Protein AF-0000000080277593 (afdb_homodimer)

pLDDT: mean 97.16, std 5.78, range [49.94, 98.94]

Sequence (326 aa):
MRTTRITDGVERVVIENTLDRNREALIETARGLSEADARRRLVPSLTTPISLLKHAAAAERIWFQRFWAGLDEADCDGYSKRDEGTFTVTDDETLADVIAEFERASKRSREIAGRFDLDDTKTFPGEGTVSLRWTLLAMIEEFARHAGHGDILREQIDQNRTRMRTTRITDGVERVVIENTLDRNREALIETARGLSEADARRRLVPSLTTPISLLKHAAAAERIWFQRFWAGLDEADCDGYSKRDEGTFTVTDDETLADVIAEFERASKRSREIAGRFDLDDTKTFPGEGTVSLRWTLLAMIEEFARHAGHGDILREQIDQNRTR

Organism: Amycolatopsis orientalis (NCBI:txid31958)

Solvent-accessible surface area (backbone atoms only — not comparable to full-atom values): 17454 Å² total; per-residue (Å²): 135,84,74,76,85,59,38,59,69,59,70,68,60,37,53,53,44,53,32,53,46,26,54,50,49,35,49,59,39,40,63,87,53,52,71,68,60,26,61,43,73,81,46,92,60,81,58,23,46,45,21,49,41,36,27,48,23,17,50,35,32,32,56,29,42,34,58,71,67,59,40,52,68,88,71,43,99,54,73,44,65,95,53,76,68,29,37,63,74,59,91,87,60,47,63,70,53,38,53,50,48,25,52,5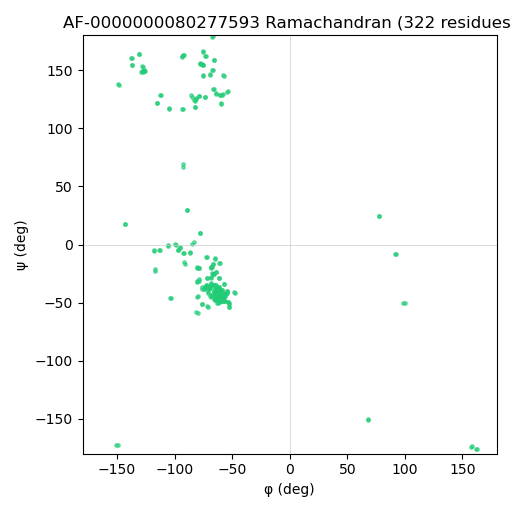1,31,49,53,51,31,52,59,51,54,68,76,52,56,54,76,43,69,52,74,43,91,93,73,40,55,31,15,45,46,42,51,52,52,49,49,30,36,50,33,18,18,50,24,15,37,23,46,51,54,38,48,45,54,57,56,59,67,79,99,134,83,75,78,85,57,37,60,70,58,68,69,60,34,54,52,45,53,32,52,46,26,55,51,49,34,50,57,40,41,62,89,54,52,71,70,62,26,62,42,71,81,46,91,62,81,58,23,47,46,22,49,40,36,26,49,24,17,50,34,33,31,54,30,39,36,57,70,66,59,39,52,69,87,72,43,101,53,74,42,66,95,54,78,69,28,36,64,72,59,92,86,58,46,63,70,55,39,52,50,48,26,52,50,30,49,53,52,30,51,58,51,55,68,76,53,56,53,77,43,69,51,74,44,92,93,74,41,57,31,16,46,47,41,51,53,52,50,49,29,36,50,34,19,18,53,23,15,36,22,45,52,56,38,48,44,54,56,55,59,67,80,98

Nearest PDB structures (foldseek):
  6iz2-assembly1_A  TM=8.082E-01  e=6.145E-04  Deinococcus radiodurans R1 = ATCC 13939 = DSM 20539
  2rd9-assembly3_B  TM=6.722E-01  e=1.467E-03  Halalkalibacterium halodurans C-125
  5wk0-assembly1_A-2  TM=6.975E-01  e=7.945E-03  Staphylococcus sp. HMSC055H04
  5cog-assembly1_A  TM=6.471E-01  e=9.750E-03  Saccharomyces cerevisiae
  5com-assembly2_B  TM=6.114E-01  e=2.212E-02  Clostridioides difficile 630

Foldseek 3Di:
DAQDQDPDDDDVVNLLSLLVNLLVLLLVLQPPDDQCLQCDDDDPDLDGSLLLLLLLLLLLCQCQVCFQVVDDCVPTPDGHDDDPCSSDDDPPAGSVNSSVSSVVSSVVSVVRLVVDDQQDWDQDPPPGIDGSVRVSVVSSVSSNVSSVVSNVSSVVSVVVVVD/DAQDQDPDDDDVVNLLSLLVNLLVLLLVLQPPDDQCLQCDDDDPDLDGSLLLLLLLLLLLCQCQVCFQVVDDCVPTPDGHDDDPCSSDDDPPAGSVNSSVSSVVSSVVSVVRLVVDDQQDWDQDPPVGIDGSVRVSVVSSVSSNVSSVVSNVSSVVSVVVVVD

Structure (mmCIF, N/CA/C/O backbone):
data_AF-0000000080277593-model_v1
#
loop_
_entity.id
_entity.type
_entity.pdbx_description
1 polymer 'Mini-circle protein'
#
loop_
_atom_site.group_PDB
_atom_site.id
_atom_site.type_symbol
_atom_site.label_atom_id
_atom_site.label_alt_id
_atom_site.label_comp_id
_atom_site.label_asym_id
_atom_site.label_entity_id
_atom_site.label_seq_id
_atom_site.pdbx_PDB_ins_code
_atom_site.Cartn_x
_atom_site.Cartn_y
_atom_site.Cartn_z
_atom_site.occupancy
_atom_site.B_iso_or_equiv
_atom_site.auth_seq_id
_atom_site.auth_comp_id
_atom_site.auth_asym_id
_atom_site.auth_atom_id
_atom_site.pdbx_PDB_model_num
ATOM 1 N N . MET A 1 1 ? -2.996 -0.542 -21.328 1 67.5 1 MET A N 1
ATOM 2 C CA . MET A 1 1 ? -3.861 0.613 -21.109 1 67.5 1 MET A CA 1
ATOM 3 C C . MET A 1 1 ? -4.062 0.86 -19.609 1 67.5 1 MET A C 1
ATOM 5 O O . MET A 1 1 ? -4.094 -0.084 -18.828 1 67.5 1 MET A O 1
ATOM 9 N N . ARG A 1 2 ? -4.09 2.189 -19.203 1 84.38 2 ARG A N 1
ATOM 10 C CA . ARG A 1 2 ? -4.207 2.562 -17.797 1 84.38 2 ARG A CA 1
ATOM 11 C C . ARG A 1 2 ? -5.648 2.439 -17.312 1 84.38 2 ARG A C 1
ATOM 13 O O . ARG A 1 2 ? -6.582 2.801 -18.031 1 84.38 2 ARG A O 1
ATOM 20 N N . THR A 1 3 ? -5.82 1.75 -16.266 1 89.62 3 THR A N 1
ATOM 21 C CA . THR A 1 3 ? -7.133 1.603 -15.641 1 89.62 3 THR A CA 1
ATOM 22 C C . THR A 1 3 ? -7.691 2.961 -15.227 1 89.62 3 THR A C 1
ATOM 24 O O . THR A 1 3 ? -7.051 3.699 -14.477 1 89.62 3 THR A O 1
ATOM 27 N N . THR A 1 4 ? -8.875 3.299 -15.781 1 94.5 4 THR A N 1
ATOM 28 C CA . THR A 1 4 ? -9.539 4.539 -15.391 1 94.5 4 THR A CA 1
ATOM 29 C C . THR A 1 4 ? -9.969 4.484 -13.93 1 94.5 4 THR A C 1
ATOM 31 O O . THR A 1 4 ? -10.539 3.49 -13.477 1 94.5 4 THR A O 1
ATOM 34 N N . ARG A 1 5 ? -9.688 5.527 -13.273 1 96.75 5 ARG A N 1
ATOM 35 C CA . ARG A 1 5 ? -10 5.586 -11.852 1 96.75 5 ARG A CA 1
ATOM 36 C C . ARG A 1 5 ? -11.5 5.758 -11.625 1 96.75 5 ARG A C 1
ATOM 38 O O . ARG A 1 5 ? -12.125 6.625 -12.242 1 96.75 5 ARG A O 1
ATOM 45 N N . ILE A 1 6 ? -12.07 4.895 -10.836 1 97.75 6 ILE A N 1
ATOM 46 C CA . ILE A 1 6 ? -13.461 4.992 -10.391 1 97.75 6 ILE A CA 1
ATOM 47 C C . ILE A 1 6 ? -13.5 5.457 -8.938 1 97.75 6 ILE A C 1
ATOM 49 O O . ILE A 1 6 ? -12.992 4.77 -8.047 1 97.75 6 ILE A O 1
ATOM 53 N N . THR A 1 7 ? -14.102 6.645 -8.68 1 98 7 THR A N 1
ATOM 54 C CA . THR A 1 7 ? -13.945 7.277 -7.375 1 98 7 THR A CA 1
ATOM 55 C C . THR A 1 7 ? -15.273 7.309 -6.629 1 98 7 THR A C 1
ATOM 57 O O . THR A 1 7 ? -15.352 7.812 -5.504 1 98 7 THR A O 1
ATOM 60 N N . ASP A 1 8 ? -16.188 6.852 -7.391 1 96.12 8 ASP A N 1
ATOM 61 C CA . ASP A 1 8 ? -17.516 6.746 -6.812 1 96.12 8 ASP A CA 1
ATOM 62 C C . ASP A 1 8 ? -18.297 5.586 -7.43 1 96.12 8 ASP A C 1
ATOM 64 O O . ASP A 1 8 ? -17.953 5.098 -8.508 1 96.12 8 ASP A O 1
ATOM 68 N N . GLY A 1 9 ? -19.062 4.785 -6.57 1 96.19 9 GLY A N 1
ATOM 69 C CA . GLY A 1 9 ? -19.797 3.605 -6.984 1 96.19 9 GLY A CA 1
ATOM 70 C C . GLY A 1 9 ? -20.078 2.645 -5.848 1 96.19 9 GLY A C 1
ATOM 71 O O . GLY A 1 9 ? -19.766 2.938 -4.688 1 96.19 9 GLY A O 1
ATOM 72 N N . VAL A 1 10 ? -20.656 1.523 -6.332 1 97.75 10 VAL A N 1
ATOM 73 C CA . VAL A 1 10 ? -20.953 0.529 -5.309 1 97.75 10 VAL A CA 1
ATOM 74 C C . VAL A 1 10 ? -19.656 -0.125 -4.824 1 97.75 10 VAL A C 1
ATOM 76 O O . VAL A 1 10 ? -18.641 -0.062 -5.504 1 97.75 10 VAL A O 1
ATOM 79 N N . GLU A 1 11 ? -19.703 -0.749 -3.719 1 98.69 11 GLU A N 1
ATOM 80 C CA . GLU A 1 11 ? -18.531 -1.223 -2.975 1 98.69 11 GLU A CA 1
ATOM 81 C C . GLU A 1 11 ? -17.625 -2.068 -3.857 1 98.69 11 GLU A C 1
ATOM 83 O O . GLU A 1 11 ? -16.438 -1.781 -3.984 1 98.69 11 GLU A O 1
ATOM 88 N N . ARG A 1 12 ? -18.156 -3.102 -4.5 1 98.56 12 ARG A N 1
ATOM 89 C CA . ARG A 1 12 ? -17.328 -4.047 -5.254 1 98.56 12 ARG A CA 1
ATOM 90 C C . ARG A 1 12 ? -16.594 -3.346 -6.395 1 98.56 12 ARG A C 1
ATOM 92 O O . ARG A 1 12 ? -15.422 -3.605 -6.629 1 98.56 12 ARG A O 1
ATOM 99 N N . VAL A 1 13 ? -17.25 -2.445 -7.027 1 98.44 13 VAL A N 1
ATOM 100 C CA . VAL A 1 13 ? -16.688 -1.742 -8.172 1 98.44 13 VAL A CA 1
ATOM 101 C C . VAL A 1 13 ? -15.484 -0.911 -7.727 1 98.44 13 VAL A C 1
ATOM 103 O O . VAL A 1 13 ? -14.422 -0.958 -8.352 1 98.44 13 VAL A O 1
ATOM 106 N N . VAL A 1 14 ? -15.594 -0.199 -6.645 1 98.75 14 VAL A N 1
ATOM 107 C CA . VAL A 1 14 ? -14.539 0.694 -6.18 1 98.75 14 VAL A CA 1
ATOM 108 C C . VAL A 1 14 ? -13.359 -0.125 -5.656 1 98.75 14 VAL A C 1
ATOM 110 O O . VAL A 1 14 ? -12.203 0.189 -5.938 1 98.75 14 VAL A O 1
ATOM 113 N N . ILE A 1 15 ? -13.648 -1.194 -4.93 1 98.88 15 ILE A N 1
ATOM 114 C CA . ILE A 1 15 ? -12.602 -2.031 -4.363 1 98.88 15 ILE A CA 1
ATOM 115 C C . ILE A 1 15 ? -11.805 -2.695 -5.488 1 98.88 15 ILE A C 1
ATOM 117 O O . ILE A 1 15 ? -10.578 -2.658 -5.496 1 98.88 15 ILE A O 1
ATOM 121 N N . GLU A 1 16 ? -12.508 -3.252 -6.438 1 98.75 16 GLU A N 1
ATOM 122 C CA . GLU A 1 16 ? -11.836 -3.969 -7.52 1 98.75 16 GLU A CA 1
ATOM 123 C C . GLU A 1 16 ? -11.07 -3.01 -8.43 1 98.75 16 GLU A C 1
ATOM 125 O O . GLU A 1 16 ? -10 -3.35 -8.938 1 98.75 16 GLU A O 1
ATOM 130 N N . ASN A 1 17 ? -11.641 -1.855 -8.641 1 98.75 17 ASN A N 1
ATOM 131 C CA . ASN A 1 17 ? -10.922 -0.833 -9.398 1 98.75 17 ASN A CA 1
ATOM 132 C C . ASN A 1 17 ? -9.633 -0.421 -8.688 1 98.75 17 ASN A C 1
ATOM 134 O O . ASN A 1 17 ? -8.594 -0.279 -9.328 1 98.75 17 ASN A O 1
ATOM 138 N N . THR A 1 18 ? -9.695 -0.168 -7.379 1 98.81 18 THR A N 1
ATOM 139 C CA . THR A 1 18 ? -8.523 0.175 -6.59 1 98.81 18 THR A CA 1
ATOM 140 C C . THR A 1 18 ? -7.477 -0.932 -6.668 1 98.81 18 THR A C 1
ATOM 142 O O . THR A 1 18 ? -6.281 -0.656 -6.816 1 98.81 18 THR A O 1
ATOM 145 N N . LEU A 1 19 ? -7.91 -2.172 -6.605 1 98.88 19 LEU A N 1
ATOM 146 C CA . LEU A 1 19 ? -7.004 -3.314 -6.691 1 98.88 19 LEU A CA 1
ATOM 147 C C . LEU A 1 19 ? -6.32 -3.365 -8.055 1 98.88 19 LEU A C 1
ATOM 149 O O . LEU A 1 19 ? -5.098 -3.525 -8.133 1 98.88 19 LEU A O 1
ATOM 153 N N . ASP A 1 20 ? -7.082 -3.193 -9.125 1 98.69 20 ASP A N 1
ATOM 154 C CA . ASP A 1 20 ? -6.527 -3.213 -10.477 1 98.69 20 ASP A CA 1
ATOM 155 C C . ASP A 1 20 ? -5.488 -2.107 -10.656 1 98.69 20 ASP A C 1
ATOM 157 O O . ASP A 1 20 ? -4.449 -2.322 -11.289 1 98.69 20 ASP A O 1
ATOM 161 N N . ARG A 1 21 ? -5.746 -0.971 -10.102 1 98.75 21 ARG A N 1
ATOM 162 C CA . ARG A 1 21 ? -4.82 0.149 -10.234 1 98.75 21 ARG A CA 1
ATOM 163 C C . ARG A 1 21 ? -3.523 -0.123 -9.477 1 98.75 21 ARG A C 1
ATOM 165 O O . ARG A 1 21 ? -2.447 0.291 -9.906 1 98.75 21 ARG A O 1
ATOM 172 N N . ASN A 1 22 ? -3.604 -0.812 -8.352 1 98.81 22 ASN A N 1
ATOM 173 C CA . ASN A 1 22 ? -2.391 -1.154 -7.617 1 98.81 22 ASN A CA 1
ATOM 174 C C . ASN A 1 22 ? -1.592 -2.24 -8.328 1 98.81 22 ASN A C 1
ATOM 176 O O . ASN A 1 22 ? -0.361 -2.248 -8.273 1 98.81 22 ASN A O 1
ATOM 180 N N . ARG A 1 23 ? -2.279 -3.203 -9 1 98.88 23 ARG A N 1
ATOM 181 C CA . ARG A 1 23 ? -1.594 -4.168 -9.852 1 98.88 23 ARG A CA 1
ATOM 182 C C . ARG A 1 23 ? -0.768 -3.465 -10.922 1 98.88 23 ARG A C 1
ATOM 184 O O . ARG A 1 23 ? 0.407 -3.785 -11.117 1 98.88 23 ARG A O 1
ATOM 191 N N . GLU A 1 24 ? -1.372 -2.482 -11.516 1 98.81 24 GLU A N 1
ATOM 192 C CA . GLU A 1 24 ? -0.706 -1.722 -12.57 1 98.81 24 GLU A CA 1
ATOM 193 C C . GLU A 1 24 ? 0.466 -0.918 -12.008 1 98.81 24 GLU A C 1
ATOM 195 O O . GLU A 1 24 ? 1.538 -0.871 -12.617 1 98.81 24 GLU A O 1
ATOM 200 N N . ALA A 1 25 ? 0.246 -0.303 -10.875 1 98.75 25 ALA A N 1
ATOM 201 C CA . ALA A 1 25 ? 1.293 0.507 -10.266 1 98.75 25 ALA A CA 1
ATOM 202 C C . ALA A 1 25 ? 2.523 -0.337 -9.945 1 98.75 25 ALA A C 1
ATOM 204 O O . ALA A 1 25 ? 3.656 0.11 -10.141 1 98.75 25 ALA A O 1
ATOM 205 N N . LEU A 1 26 ? 2.283 -1.53 -9.438 1 98.88 26 LEU A N 1
ATOM 206 C CA . LEU A 1 26 ? 3.396 -2.418 -9.117 1 98.88 26 LEU A CA 1
ATOM 207 C C . LEU A 1 26 ? 4.207 -2.744 -10.367 1 98.88 26 LEU A C 1
ATOM 209 O O . LEU A 1 26 ? 5.438 -2.68 -10.352 1 98.88 26 LEU A O 1
ATOM 213 N N . ILE A 1 27 ? 3.549 -3.039 -11.445 1 98.94 27 ILE A N 1
ATOM 214 C CA . ILE A 1 27 ? 4.207 -3.344 -12.711 1 98.94 27 ILE A CA 1
ATOM 215 C C . ILE A 1 27 ? 5.043 -2.145 -13.164 1 98.94 27 ILE A C 1
ATOM 217 O O . ILE A 1 27 ? 6.176 -2.305 -13.617 1 98.94 27 ILE A O 1
ATOM 221 N N . GLU A 1 28 ? 4.543 -0.933 -12.984 1 98.75 28 GLU A N 1
ATOM 222 C CA . GLU A 1 28 ? 5.18 0.286 -13.477 1 98.75 28 GLU A CA 1
ATOM 223 C C . GLU A 1 28 ? 6.496 0.55 -12.75 1 98.75 28 GLU A C 1
ATOM 225 O O . GLU A 1 28 ? 7.398 1.18 -13.305 1 98.75 28 GLU A O 1
ATOM 230 N N . THR A 1 29 ? 6.648 0.044 -11.562 1 98.75 29 THR A N 1
ATOM 231 C CA . THR A 1 29 ? 7.887 0.266 -10.828 1 98.75 29 THR A CA 1
ATOM 232 C C . THR A 1 29 ? 9.047 -0.475 -11.484 1 98.75 29 THR A C 1
ATOM 234 O O . THR A 1 29 ? 10.211 -0.144 -11.258 1 98.75 29 THR A O 1
ATOM 237 N N . ALA A 1 30 ? 8.75 -1.474 -12.305 1 98.69 30 ALA A N 1
ATOM 238 C CA . ALA A 1 30 ? 9.805 -2.314 -12.859 1 98.69 30 ALA A CA 1
ATOM 239 C C . ALA A 1 30 ? 9.867 -2.193 -14.375 1 98.69 30 ALA A C 1
ATOM 241 O O . ALA A 1 30 ? 10.859 -2.578 -15 1 98.69 30 ALA A O 1
ATOM 242 N N . ARG A 1 31 ? 8.719 -1.765 -14.953 1 97.5 31 ARG A N 1
ATOM 243 C CA . ARG A 1 31 ? 8.617 -1.725 -16.406 1 97.5 31 ARG A CA 1
ATOM 244 C C . ARG A 1 31 ? 9.766 -0.918 -17.016 1 97.5 31 ARG A C 1
ATOM 246 O O . ARG A 1 31 ? 10.078 0.174 -16.547 1 97.5 31 ARG A O 1
ATOM 253 N N . GLY A 1 32 ? 10.438 -1.451 -18.047 1 97.31 32 GLY A N 1
ATOM 254 C CA . GLY A 1 32 ? 11.469 -0.741 -18.781 1 97.31 32 GLY A CA 1
ATOM 255 C C . GLY A 1 32 ? 12.867 -0.97 -18.219 1 97.31 32 GLY A C 1
ATOM 256 O O . GLY A 1 32 ? 13.859 -0.568 -18.828 1 97.31 32 GLY A O 1
ATOM 257 N N . LEU A 1 33 ? 13.023 -1.604 -17.109 1 98.44 33 LEU A N 1
ATOM 258 C CA . LEU A 1 33 ? 14.336 -1.936 -16.578 1 98.44 33 LEU A CA 1
ATOM 259 C C . LEU A 1 33 ? 15.023 -2.996 -17.422 1 98.44 33 LEU A C 1
ATOM 261 O O . LEU A 1 33 ? 14.359 -3.865 -18 1 98.44 33 LEU A O 1
ATOM 265 N N . SER A 1 34 ? 16.406 -2.895 -17.531 1 98.44 34 SER A N 1
ATOM 266 C CA . SER A 1 34 ? 17.156 -4.008 -18.109 1 98.44 34 SER A CA 1
ATOM 267 C C . SER A 1 34 ? 17.062 -5.25 -17.219 1 98.44 34 SER A C 1
ATOM 269 O O . SER A 1 34 ? 16.703 -5.156 -16.047 1 98.44 34 SER A O 1
ATOM 271 N N . GLU A 1 35 ? 17.312 -6.395 -17.812 1 98.56 35 GLU A N 1
ATOM 272 C CA . GLU A 1 35 ? 17.312 -7.633 -17.031 1 98.56 35 GLU A CA 1
ATOM 273 C C . GLU A 1 35 ? 18.266 -7.535 -15.844 1 98.56 35 GLU A C 1
ATOM 275 O O . GLU A 1 35 ? 17.938 -7.996 -14.742 1 98.56 35 GLU A O 1
ATOM 280 N N . ALA A 1 36 ? 19.438 -6.926 -16.016 1 98.12 36 ALA A N 1
ATOM 281 C CA . ALA A 1 36 ? 20.406 -6.758 -14.945 1 98.12 36 ALA A CA 1
ATOM 282 C C . ALA A 1 36 ? 19.875 -5.855 -13.844 1 98.12 36 ALA A C 1
ATOM 284 O O . ALA A 1 36 ? 19.984 -6.176 -12.664 1 98.12 36 ALA A O 1
ATOM 285 N N . ASP A 1 37 ? 19.203 -4.781 -14.188 1 98.5 37 ASP A N 1
ATOM 286 C CA . ASP A 1 37 ? 18.672 -3.832 -13.219 1 98.5 37 ASP A CA 1
ATOM 287 C C . ASP A 1 37 ? 17.484 -4.43 -12.469 1 98.5 37 ASP A C 1
ATOM 289 O O . ASP A 1 37 ? 17.328 -4.215 -11.258 1 98.5 37 ASP A O 1
ATOM 293 N N . ALA A 1 38 ? 16.672 -5.211 -13.164 1 98.81 38 ALA A N 1
ATOM 294 C CA . ALA A 1 38 ? 15.5 -5.836 -12.555 1 98.81 38 ALA A CA 1
ATOM 295 C C . ALA A 1 38 ? 15.906 -6.828 -11.469 1 98.81 38 ALA A C 1
ATOM 297 O O . ALA A 1 38 ? 15.156 -7.062 -10.523 1 98.81 38 ALA A O 1
ATOM 298 N N . ARG A 1 39 ? 17.094 -7.312 -11.555 1 98.62 39 ARG A N 1
ATOM 299 C CA . ARG A 1 39 ? 17.547 -8.367 -10.648 1 98.62 39 ARG A CA 1
ATOM 300 C C . ARG A 1 39 ? 18.516 -7.812 -9.609 1 98.62 39 ARG A C 1
ATOM 302 O O . ARG A 1 39 ? 18.984 -8.547 -8.734 1 98.62 39 ARG A O 1
ATOM 309 N N . ARG A 1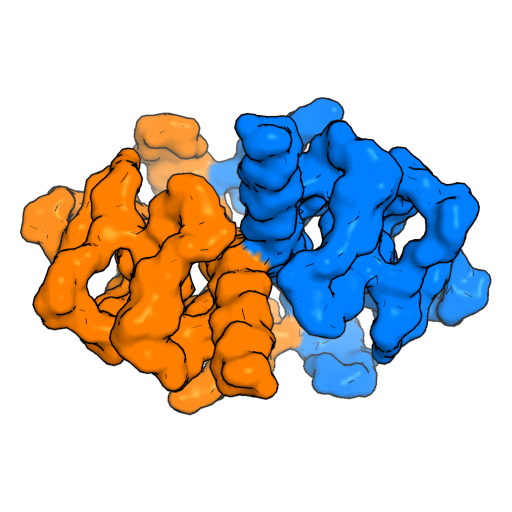 40 ? 18.797 -6.547 -9.695 1 98 40 ARG A N 1
ATOM 310 C CA . ARG A 1 40 ? 19.797 -5.934 -8.836 1 98 40 ARG A CA 1
ATOM 311 C C . ARG A 1 40 ? 19.375 -5.992 -7.367 1 98 40 ARG A C 1
ATOM 313 O O . ARG A 1 40 ? 18.234 -5.652 -7.031 1 98 40 ARG A O 1
ATOM 320 N N . ARG A 1 41 ? 20.234 -6.457 -6.527 1 97.69 41 ARG A N 1
ATOM 321 C CA . ARG A 1 41 ? 19.984 -6.539 -5.09 1 97.69 41 ARG A CA 1
ATOM 322 C C . ARG A 1 41 ? 20.5 -5.289 -4.375 1 97.69 41 ARG A C 1
ATOM 324 O O . ARG A 1 41 ? 21.703 -5.039 -4.332 1 97.69 41 ARG A O 1
ATOM 331 N N . LEU A 1 42 ? 19.562 -4.578 -3.785 1 97.44 42 LEU A N 1
ATOM 332 C CA . LEU A 1 42 ? 19.938 -3.324 -3.143 1 97.44 42 LEU A CA 1
ATOM 333 C C . LEU A 1 42 ? 19.656 -3.375 -1.646 1 97.44 42 LEU A C 1
ATOM 335 O O . LEU A 1 42 ? 20.016 -2.447 -0.912 1 97.44 42 LEU A O 1
ATOM 339 N N . VAL A 1 43 ? 19.047 -4.461 -1.206 1 98.25 43 VAL A N 1
ATOM 340 C CA . VAL A 1 43 ? 18.734 -4.684 0.204 1 98.25 43 VAL A CA 1
ATOM 341 C C . VAL A 1 43 ? 19.047 -6.133 0.577 1 98.25 43 VAL A C 1
ATOM 343 O O . VAL A 1 43 ? 19.156 -6.996 -0.298 1 98.25 43 VAL A O 1
ATOM 346 N N . PRO A 1 44 ? 19.203 -6.402 1.906 1 97.12 44 PRO A N 1
ATOM 347 C CA . PRO A 1 44 ? 19.562 -7.762 2.324 1 97.12 44 PRO A CA 1
ATOM 348 C C . PRO A 1 44 ? 18.438 -8.766 2.092 1 97.12 44 PRO A C 1
ATOM 350 O O . PRO A 1 44 ? 18.703 -9.961 1.905 1 97.12 44 PRO A O 1
ATOM 353 N N . SER A 1 45 ? 17.172 -8.305 2.119 1 97.88 45 SER A N 1
ATOM 354 C CA . SER A 1 45 ? 16.062 -9.219 1.891 1 97.88 45 SER A CA 1
ATOM 355 C C . SER A 1 45 ? 16.062 -9.734 0.456 1 97.88 45 SER A C 1
ATOM 357 O O . SER A 1 45 ? 16.875 -9.312 -0.364 1 97.88 45 SER A O 1
ATOM 359 N N . LEU A 1 46 ? 15.125 -10.594 0.098 1 98.19 46 LEU A N 1
ATOM 360 C CA . LEU A 1 46 ? 15.016 -11.219 -1.218 1 98.19 46 LEU A CA 1
ATOM 361 C C . LEU A 1 46 ? 14.414 -10.242 -2.229 1 98.19 46 LEU A C 1
ATOM 363 O O . LEU A 1 46 ? 14.188 -10.609 -3.387 1 98.19 46 LEU A O 1
ATOM 367 N N . THR A 1 47 ? 14.281 -8.992 -1.846 1 98.69 47 THR A N 1
ATOM 368 C CA . THR A 1 47 ? 13.508 -8.023 -2.613 1 98.69 47 THR A CA 1
ATOM 369 C C . THR A 1 47 ? 14.336 -7.453 -3.758 1 98.69 47 THR A C 1
ATOM 371 O O . THR A 1 47 ? 15.406 -6.875 -3.529 1 98.69 47 THR A O 1
ATOM 374 N N . THR A 1 48 ? 13.93 -7.656 -4.969 1 98.88 48 THR A N 1
ATOM 375 C CA . THR A 1 48 ? 14.352 -6.988 -6.195 1 98.88 48 THR A CA 1
ATOM 376 C C . THR A 1 48 ? 13.148 -6.531 -7.008 1 98.88 48 THR A C 1
ATOM 378 O O . THR A 1 48 ? 12.023 -6.961 -6.754 1 98.88 48 THR A O 1
ATOM 381 N N . PRO A 1 49 ? 13.383 -5.621 -7.977 1 98.88 49 PRO A N 1
ATOM 382 C CA . PRO A 1 49 ? 12.227 -5.203 -8.773 1 98.88 49 PRO A CA 1
ATOM 383 C C . PRO A 1 49 ? 11.484 -6.387 -9.398 1 98.88 49 PRO A C 1
ATOM 385 O O . PRO A 1 49 ? 10.258 -6.445 -9.344 1 98.88 49 PRO A O 1
ATOM 388 N N . ILE A 1 50 ? 12.18 -7.391 -9.922 1 98.94 50 ILE A N 1
ATOM 389 C CA . ILE A 1 50 ? 11.539 -8.5 -10.617 1 98.94 50 ILE A CA 1
ATOM 390 C C . ILE A 1 50 ? 10.992 -9.5 -9.602 1 98.94 50 ILE A C 1
ATOM 392 O O . ILE A 1 50 ? 9.938 -10.102 -9.812 1 98.94 50 ILE A O 1
ATOM 396 N N . SER A 1 51 ? 11.617 -9.68 -8.438 1 98.94 51 SER A N 1
ATOM 397 C CA . SER A 1 51 ? 11.141 -10.641 -7.457 1 98.94 51 SER A CA 1
ATOM 398 C C . SER A 1 51 ? 9.852 -10.164 -6.797 1 98.94 51 SER A C 1
ATOM 400 O O . SER A 1 51 ? 9.023 -10.969 -6.371 1 98.94 51 SER A O 1
ATOM 402 N N . LEU A 1 52 ? 9.664 -8.859 -6.711 1 98.94 52 LEU A N 1
ATOM 403 C CA . LEU A 1 52 ? 8.422 -8.305 -6.191 1 98.94 52 LEU A CA 1
ATOM 404 C C . LEU A 1 52 ? 7.234 -8.758 -7.035 1 98.94 52 LEU A C 1
ATOM 406 O O . LEU A 1 52 ? 6.188 -9.125 -6.5 1 98.94 52 LEU A O 1
ATOM 410 N N . LEU A 1 53 ? 7.406 -8.727 -8.367 1 98.94 53 LEU A N 1
ATOM 411 C CA . LEU A 1 53 ? 6.34 -9.133 -9.281 1 98.94 53 LEU A CA 1
ATOM 412 C C . LEU A 1 53 ? 6.102 -10.633 -9.203 1 98.94 53 LEU A C 1
ATOM 414 O O . LEU A 1 53 ? 4.957 -11.086 -9.266 1 98.94 53 LEU A O 1
ATOM 418 N N . LYS A 1 54 ? 7.227 -11.406 -9.047 1 98.94 54 LYS A N 1
ATOM 419 C CA . LYS A 1 54 ? 7.109 -12.852 -8.891 1 98.94 54 LYS A CA 1
ATOM 420 C C . LYS A 1 54 ? 6.328 -13.203 -7.625 1 98.94 54 LYS A C 1
ATOM 422 O O . LYS A 1 54 ? 5.406 -14.023 -7.668 1 98.94 54 LYS A O 1
ATOM 427 N N . HIS A 1 55 ? 6.699 -12.547 -6.582 1 98.94 55 HIS A N 1
ATOM 428 C CA . HIS A 1 55 ? 6.016 -12.734 -5.309 1 98.94 55 HIS A CA 1
ATOM 429 C C . HIS A 1 55 ? 4.543 -12.352 -5.406 1 98.94 55 HIS A C 1
ATOM 431 O O . HIS A 1 55 ? 3.678 -13.055 -4.871 1 98.94 55 HIS A O 1
ATOM 437 N N . ALA A 1 56 ? 4.242 -11.25 -6.062 1 98.94 56 ALA A N 1
ATOM 438 C CA . ALA A 1 56 ? 2.867 -10.781 -6.219 1 98.94 56 ALA A CA 1
ATOM 439 C C . ALA A 1 56 ? 2.025 -11.805 -6.98 1 98.94 56 ALA A C 1
ATOM 441 O O . ALA A 1 56 ? 0.863 -12.031 -6.645 1 98.94 56 ALA A O 1
ATOM 442 N N . ALA A 1 57 ? 2.576 -12.375 -8.039 1 98.94 57 ALA A N 1
ATOM 443 C CA . ALA A 1 57 ? 1.875 -13.43 -8.773 1 98.94 57 ALA A CA 1
ATOM 444 C C . ALA A 1 57 ? 1.555 -14.609 -7.867 1 98.94 57 ALA A C 1
ATOM 446 O O . ALA A 1 57 ? 0.443 -15.148 -7.902 1 98.94 57 ALA A O 1
ATOM 447 N N . ALA A 1 58 ? 2.516 -14.961 -7.059 1 98.94 58 ALA A N 1
ATOM 448 C CA . ALA A 1 58 ? 2.316 -16.062 -6.125 1 98.94 58 ALA A CA 1
ATOM 449 C C . ALA A 1 58 ? 1.254 -15.719 -5.082 1 98.94 58 ALA A C 1
ATOM 451 O O . ALA A 1 58 ? 0.427 -16.562 -4.73 1 98.94 58 ALA A O 1
ATOM 452 N N . ALA A 1 59 ? 1.277 -14.531 -4.598 1 98.88 59 ALA A N 1
ATOM 453 C CA . ALA A 1 59 ? 0.274 -14.094 -3.633 1 98.88 59 ALA A CA 1
ATOM 454 C C . ALA A 1 59 ? -1.134 -14.219 -4.207 1 98.88 59 ALA A C 1
ATOM 456 O O . ALA A 1 59 ? -2.055 -14.672 -3.523 1 98.88 59 ALA A O 1
ATOM 457 N N . GLU A 1 60 ? -1.27 -13.805 -5.465 1 98.94 60 GLU A N 1
ATOM 458 C CA . GLU A 1 60 ? -2.549 -13.961 -6.148 1 98.94 60 GLU A CA 1
ATOM 459 C C . GLU A 1 60 ? -2.977 -15.43 -6.191 1 98.94 60 GLU A C 1
ATOM 461 O O . GLU A 1 60 ? -4.129 -15.75 -5.898 1 98.94 60 GLU A O 1
ATOM 466 N N . ARG A 1 61 ? -2.102 -16.297 -6.531 1 98.88 61 ARG A N 1
ATOM 467 C CA . ARG A 1 61 ? -2.416 -17.719 -6.621 1 98.88 61 ARG A CA 1
ATOM 468 C C . ARG A 1 61 ? -2.785 -18.281 -5.25 1 98.88 61 ARG A C 1
ATOM 470 O O . ARG A 1 61 ? -3.73 -19.062 -5.133 1 98.88 61 ARG A O 1
ATOM 477 N N . ILE A 1 62 ? -2.027 -17.875 -4.223 1 98.62 62 ILE A N 1
ATOM 478 C CA . ILE A 1 62 ? -2.262 -18.391 -2.877 1 98.62 62 ILE A CA 1
ATOM 479 C C . ILE A 1 62 ? -3.656 -17.969 -2.408 1 98.62 62 ILE A C 1
ATOM 481 O O . ILE A 1 62 ? -4.461 -18.828 -2.01 1 98.62 62 ILE A O 1
ATOM 485 N N . TRP A 1 63 ? -3.971 -16.75 -2.521 1 98.69 63 TRP A N 1
ATOM 486 C CA . TRP A 1 63 ? -5.207 -16.25 -1.93 1 98.69 63 TRP A CA 1
ATOM 487 C C . TRP A 1 63 ? -6.414 -16.656 -2.77 1 98.69 63 TRP A C 1
ATOM 489 O O . TRP A 1 63 ? -7.469 -17 -2.23 1 98.69 63 TRP A O 1
ATOM 499 N N . PHE A 1 64 ? -6.305 -16.656 -4.113 1 98.88 64 PHE A N 1
ATOM 500 C CA . PHE A 1 64 ? -7.508 -16.844 -4.918 1 98.88 64 PHE A CA 1
ATOM 501 C C . PHE A 1 64 ? -7.578 -18.266 -5.469 1 98.88 64 PHE A C 1
ATOM 503 O O . PHE A 1 64 ? -8.609 -18.922 -5.355 1 98.88 64 PHE A O 1
ATOM 510 N N . GLN A 1 65 ? -6.492 -18.781 -6.016 1 98.81 65 GLN A N 1
ATOM 511 C CA . GLN A 1 65 ? -6.547 -20.125 -6.57 1 98.81 65 GLN A CA 1
ATOM 512 C C . GLN A 1 65 ? -6.527 -21.172 -5.461 1 98.81 65 GLN A C 1
ATOM 514 O O . GLN A 1 65 ? -7.426 -22.016 -5.379 1 98.81 65 GLN A O 1
ATOM 519 N N . ARG A 1 66 ? -5.551 -21.094 -4.52 1 98.31 66 ARG A N 1
ATOM 520 C CA . ARG A 1 66 ? -5.461 -22.078 -3.455 1 98.31 66 ARG A CA 1
ATOM 521 C C . ARG A 1 66 ? -6.594 -21.906 -2.445 1 98.31 66 ARG A C 1
ATOM 523 O O . ARG A 1 66 ? -7.352 -22.844 -2.186 1 98.31 66 ARG A O 1
ATOM 530 N N . PHE A 1 67 ? -6.754 -20.688 -1.901 1 98 67 PHE A N 1
ATOM 531 C CA . PHE A 1 67 ? -7.668 -20.469 -0.783 1 98 67 PHE A CA 1
ATOM 532 C C . PHE A 1 67 ? -9.109 -20.359 -1.271 1 98 67 PHE A C 1
ATOM 534 O O . PHE A 1 67 ? -9.93 -21.234 -0.978 1 98 67 PHE A O 1
ATOM 541 N N . TRP A 1 68 ? -9.469 -19.484 -2.105 1 98.56 68 TRP A N 1
ATOM 542 C CA . TRP A 1 68 ? -10.867 -19.219 -2.416 1 98.56 68 TRP A CA 1
ATOM 543 C C . TRP A 1 68 ? -11.414 -20.25 -3.398 1 98.56 68 TRP A C 1
ATOM 545 O O . TRP A 1 68 ? -12.523 -20.75 -3.229 1 98.56 68 TRP A O 1
ATOM 555 N N . ALA A 1 69 ? -10.648 -20.578 -4.445 1 98.62 69 ALA A N 1
ATOM 556 C CA . ALA A 1 69 ? -11.109 -21.562 -5.414 1 98.62 69 ALA A CA 1
ATOM 557 C C . ALA A 1 69 ? -10.883 -22.984 -4.906 1 98.62 69 ALA A C 1
ATOM 559 O O . ALA A 1 69 ? -11.445 -23.938 -5.445 1 98.62 69 ALA A O 1
ATOM 560 N N . GLY A 1 70 ? -9.914 -23.141 -3.873 1 98.06 70 GLY A N 1
ATOM 561 C CA . GLY A 1 70 ? -9.688 -24.438 -3.262 1 98.06 70 GLY A CA 1
ATOM 562 C C . GLY A 1 70 ? -8.852 -25.359 -4.117 1 98.06 70 GLY A C 1
ATOM 563 O O . GLY A 1 70 ? -8.977 -26.594 -4.027 1 98.06 70 GLY A O 1
ATOM 564 N N . LEU A 1 71 ? -8.047 -24.812 -4.984 1 98.31 71 LEU A N 1
ATOM 565 C CA . LEU A 1 71 ? -7.215 -25.641 -5.855 1 98.31 71 LEU A CA 1
ATOM 566 C C . LEU A 1 71 ? -6.039 -26.234 -5.082 1 98.31 71 LEU A C 1
ATOM 568 O O . LEU A 1 71 ? -5.457 -25.578 -4.223 1 98.31 71 LEU A O 1
ATOM 572 N N . ASP A 1 72 ? -5.668 -27.422 -5.422 1 98 72 ASP A N 1
ATOM 573 C CA . ASP A 1 72 ? -4.391 -27.969 -4.984 1 98 72 ASP A CA 1
ATOM 574 C C . ASP A 1 72 ? -3.223 -27.203 -5.609 1 98 72 ASP A C 1
ATOM 576 O O . ASP A 1 72 ? -3.342 -26.672 -6.715 1 98 72 ASP A O 1
ATOM 580 N N . GLU A 1 73 ? -2.188 -27.203 -4.855 1 97.62 73 GLU A N 1
ATOM 581 C CA . GLU A 1 73 ? -0.984 -26.531 -5.332 1 97.62 73 GLU A CA 1
ATOM 582 C C . GLU A 1 73 ? -0.655 -26.938 -6.766 1 97.62 73 GLU A C 1
ATOM 584 O O . GLU A 1 73 ? -0.326 -26.094 -7.598 1 97.62 73 GLU A O 1
ATOM 589 N N . ALA A 1 74 ? -0.775 -28.203 -7.133 1 97.19 74 ALA A N 1
ATOM 590 C CA . ALA A 1 74 ? -0.413 -28.75 -8.438 1 97.19 74 ALA A CA 1
ATOM 591 C C . ALA A 1 74 ? -1.344 -28.234 -9.531 1 97.19 74 ALA A C 1
ATOM 593 O O . ALA A 1 74 ? -1.003 -28.266 -10.719 1 97.19 74 ALA A O 1
ATOM 594 N N . ASP A 1 75 ? -2.518 -27.734 -9.156 1 98.25 75 ASP A N 1
ATOM 595 C CA . ASP A 1 75 ? -3.521 -27.281 -10.117 1 98.25 75 ASP A CA 1
ATOM 596 C C . ASP A 1 75 ? -3.443 -25.766 -10.328 1 98.25 75 ASP A C 1
ATOM 598 O O . ASP A 1 75 ? -4.16 -25.219 -11.164 1 98.25 75 ASP A O 1
ATOM 602 N N . CYS A 1 76 ? -2.588 -25.125 -9.57 1 98.5 76 CYS A N 1
ATOM 603 C CA . CYS A 1 76 ? -2.391 -23.688 -9.742 1 98.5 76 CYS A CA 1
ATOM 604 C C . CYS A 1 76 ? -1.534 -23.406 -10.969 1 98.5 76 CYS A C 1
ATOM 606 O O . CYS A 1 76 ? -0.761 -24.25 -11.406 1 98.5 76 CYS A O 1
ATOM 608 N N . ASP A 1 77 ? -1.618 -22.281 -11.562 1 97.94 77 ASP A N 1
ATOM 609 C CA . ASP A 1 77 ? -0.918 -21.969 -12.805 1 97.94 77 ASP A CA 1
ATOM 610 C C . ASP A 1 77 ? 0.467 -21.391 -12.516 1 97.94 77 ASP A C 1
ATOM 612 O O . ASP A 1 77 ? 0.922 -20.484 -13.211 1 97.94 77 ASP A O 1
ATOM 616 N N . GLY A 1 78 ? 1.088 -21.781 -11.414 1 98.06 78 GLY A N 1
ATOM 617 C CA . GLY A 1 78 ? 2.418 -21.375 -11 1 98.06 78 GLY A CA 1
ATOM 618 C C . GLY A 1 78 ? 2.688 -21.625 -9.523 1 98.06 78 GLY A C 1
ATOM 619 O O . GLY A 1 78 ? 1.885 -22.266 -8.844 1 98.06 78 GLY A O 1
ATOM 620 N N . TYR A 1 79 ? 3.852 -21.203 -9.016 1 98.38 79 TYR A N 1
ATOM 621 C CA . TYR A 1 79 ? 4.258 -21.422 -7.637 1 98.38 79 TYR A CA 1
ATOM 622 C C . TYR A 1 79 ? 3.279 -20.766 -6.668 1 98.38 79 TYR A C 1
ATOM 624 O O . TYR A 1 79 ? 2.932 -19.594 -6.828 1 98.38 79 TYR A O 1
ATOM 632 N N . SER A 1 80 ? 2.775 -21.531 -5.656 1 98.44 80 SER A N 1
ATOM 633 C CA . SER A 1 80 ? 1.711 -21.016 -4.805 1 98.44 80 SER A CA 1
ATOM 634 C C . SER A 1 80 ? 1.892 -21.484 -3.359 1 98.44 80 SER A C 1
ATOM 636 O O . SER A 1 80 ? 0.933 -21.5 -2.584 1 98.44 80 SER A O 1
ATOM 638 N N . LYS A 1 81 ? 3.057 -21.922 -3 1 97.75 81 LYS A N 1
ATOM 639 C CA . LYS A 1 81 ? 3.326 -22.203 -1.592 1 97.75 81 LYS A CA 1
ATOM 640 C C . LYS A 1 81 ? 3.531 -20.906 -0.804 1 97.75 81 LYS A C 1
ATOM 642 O O . LYS A 1 81 ? 3.973 -19.906 -1.359 1 97.75 81 LYS A O 1
ATOM 647 N N . ARG A 1 82 ? 3.258 -21.016 0.43 1 96.31 82 ARG A N 1
ATOM 648 C CA . ARG A 1 82 ? 3.391 -19.844 1.307 1 96.31 82 ARG A CA 1
ATOM 649 C C . ARG A 1 82 ? 4.773 -19.812 1.952 1 96.31 82 ARG A C 1
ATOM 651 O O . ARG A 1 82 ? 4.898 -19.969 3.168 1 96.31 82 ARG A O 1
ATOM 658 N N . ASP A 1 83 ? 5.719 -19.578 1.187 1 97.81 83 ASP A N 1
ATOM 659 C CA . ASP A 1 83 ? 7.09 -19.516 1.678 1 97.81 83 ASP A CA 1
ATOM 660 C C . ASP A 1 83 ? 7.938 -18.562 0.834 1 97.81 83 ASP A C 1
ATOM 662 O O . ASP A 1 83 ? 7.41 -17.859 -0.024 1 97.81 83 ASP A O 1
ATOM 666 N N . GLU A 1 84 ? 9.242 -18.547 1.098 1 97.94 84 GLU A N 1
ATOM 667 C CA . GLU A 1 84 ? 10.125 -17.578 0.456 1 97.94 84 GLU A CA 1
ATOM 668 C C . GLU A 1 84 ? 10.336 -17.922 -1.017 1 97.94 84 GLU A C 1
ATOM 670 O O . GLU A 1 84 ? 10.828 -17.094 -1.787 1 97.94 84 GLU A O 1
ATOM 675 N N . GLY A 1 85 ? 9.922 -19.062 -1.432 1 98.5 85 GLY A N 1
ATOM 676 C CA . GLY A 1 85 ? 9.992 -19.422 -2.838 1 98.5 85 GLY A CA 1
ATOM 677 C C . GLY A 1 85 ? 9.188 -18.5 -3.734 1 98.5 85 GLY A C 1
ATOM 678 O O . GLY A 1 85 ? 9.391 -18.484 -4.949 1 98.5 85 GLY A O 1
ATOM 679 N N . THR A 1 86 ? 8.32 -17.75 -3.141 1 98.62 86 THR A N 1
ATOM 680 C CA . THR A 1 86 ? 7.488 -16.812 -3.898 1 98.62 86 THR A CA 1
ATOM 681 C C . THR A 1 86 ? 8.336 -15.703 -4.504 1 98.62 86 THR A C 1
ATOM 683 O O . THR A 1 86 ? 7.918 -15.047 -5.457 1 98.62 86 THR A O 1
ATOM 686 N N . PHE A 1 87 ? 9.539 -15.562 -4 1 98.75 87 PHE A N 1
ATOM 687 C CA . PHE A 1 87 ? 10.398 -14.484 -4.484 1 98.75 87 PHE A CA 1
ATOM 688 C C . PHE A 1 87 ? 11.406 -15.016 -5.5 1 98.75 87 PHE A C 1
ATOM 690 O O . PHE A 1 87 ? 12.188 -14.242 -6.059 1 98.75 87 PHE A O 1
ATOM 697 N N . THR A 1 88 ? 11.391 -16.297 -5.812 1 98.62 88 THR A N 1
ATOM 698 C CA . THR A 1 88 ? 12.414 -16.906 -6.648 1 98.62 88 THR A CA 1
ATOM 699 C C . THR A 1 88 ? 12.109 -16.688 -8.125 1 98.62 88 THR A C 1
ATOM 701 O O . THR A 1 88 ? 11.031 -17.031 -8.609 1 98.62 88 THR A O 1
ATOM 704 N N . VAL A 1 89 ? 13.047 -16.109 -8.812 1 98.56 89 VAL A N 1
ATOM 705 C CA . VAL A 1 89 ? 13.031 -15.945 -10.258 1 98.56 89 VAL A CA 1
ATOM 706 C C . VAL A 1 89 ? 14.172 -16.734 -10.883 1 98.56 89 VAL A C 1
ATOM 708 O O . VAL A 1 89 ? 15.344 -16.516 -10.562 1 98.56 89 VAL A O 1
ATOM 711 N N . THR A 1 90 ? 13.844 -17.625 -11.742 1 97.81 90 THR A N 1
ATOM 712 C CA . THR A 1 90 ? 14.891 -18.438 -12.352 1 97.81 90 THR A CA 1
ATOM 713 C C . THR A 1 90 ? 15.664 -17.641 -13.391 1 97.81 90 THR A C 1
ATOM 715 O O . THR A 1 90 ? 15.203 -16.594 -13.844 1 97.81 90 THR A O 1
ATOM 718 N N . ASP A 1 91 ? 16.812 -18.141 -13.812 1 96.44 91 ASP A N 1
ATOM 719 C CA . ASP A 1 91 ? 17.703 -17.438 -14.719 1 96.44 91 ASP A CA 1
ATOM 720 C C . ASP A 1 91 ? 17.062 -17.266 -16.094 1 96.44 91 ASP A C 1
ATOM 722 O O . ASP A 1 91 ? 17.375 -16.312 -16.812 1 96.44 91 ASP A O 1
ATOM 726 N N . ASP A 1 92 ? 16.172 -18.109 -16.438 1 96.88 92 ASP A N 1
ATOM 727 C CA . ASP A 1 92 ? 15.617 -18.125 -17.797 1 96.88 92 ASP A CA 1
ATOM 728 C C . ASP A 1 92 ? 14.352 -17.266 -17.875 1 96.88 92 ASP A C 1
ATOM 730 O O . ASP A 1 92 ? 13.836 -17.016 -18.953 1 96.88 92 ASP A O 1
ATOM 734 N N . GLU A 1 93 ? 13.898 -16.797 -16.766 1 98.44 93 GLU A N 1
ATOM 735 C CA . GLU A 1 93 ? 12.727 -15.922 -16.75 1 98.44 93 GLU A CA 1
ATOM 736 C C . GLU A 1 93 ? 13.125 -14.469 -16.984 1 98.44 93 GLU A C 1
ATOM 738 O O . GLU A 1 93 ? 14 -13.938 -16.297 1 98.44 93 GLU A O 1
ATOM 743 N N . THR A 1 94 ? 12.445 -13.82 -17.969 1 98.62 94 THR A N 1
ATOM 744 C CA . THR A 1 94 ? 12.688 -12.406 -18.219 1 98.62 94 THR A CA 1
ATOM 745 C C . THR A 1 94 ? 11.711 -11.539 -17.438 1 98.62 94 THR A C 1
ATOM 747 O O . THR A 1 94 ? 10.695 -12.031 -16.938 1 98.62 94 THR A O 1
ATOM 750 N N . LEU A 1 95 ? 12.031 -10.305 -17.312 1 98.81 95 LEU A N 1
ATOM 751 C CA . LEU A 1 95 ? 11.109 -9.367 -16.688 1 98.81 95 LEU A CA 1
ATOM 752 C C . LEU A 1 95 ? 9.758 -9.367 -17.391 1 98.81 95 LEU A C 1
ATOM 754 O O . LEU A 1 95 ? 8.711 -9.367 -16.75 1 98.81 95 LEU A O 1
ATOM 758 N N . ALA A 1 96 ? 9.805 -9.391 -18.719 1 98.75 96 ALA A N 1
ATOM 759 C CA . ALA A 1 96 ? 8.578 -9.422 -19.5 1 98.75 96 ALA A CA 1
ATOM 760 C C . ALA A 1 96 ? 7.75 -10.664 -19.188 1 98.75 96 ALA A C 1
ATOM 762 O O . ALA A 1 96 ? 6.523 -10.586 -19.078 1 98.75 96 ALA A O 1
ATOM 763 N N . ASP A 1 97 ? 8.453 -11.789 -19.016 1 98.62 97 ASP A N 1
ATOM 764 C CA . ASP A 1 97 ? 7.77 -13.039 -18.672 1 98.62 97 ASP A CA 1
ATOM 765 C C . ASP A 1 97 ? 7.098 -12.938 -17.297 1 98.62 97 ASP A C 1
ATOM 767 O O . ASP A 1 97 ? 5.969 -13.398 -17.125 1 98.62 97 ASP A O 1
ATOM 771 N N . VAL A 1 98 ? 7.777 -12.391 -16.359 1 98.88 98 VAL A N 1
ATOM 772 C CA . VAL A 1 98 ? 7.289 -12.305 -14.992 1 98.88 98 VAL A CA 1
ATOM 773 C C . VAL A 1 98 ? 6.129 -11.312 -14.914 1 98.88 98 VAL A C 1
ATOM 775 O O . VAL A 1 98 ? 5.156 -11.547 -14.195 1 98.88 98 VAL A O 1
ATOM 778 N N . ILE A 1 99 ? 6.184 -10.188 -15.672 1 98.94 99 ILE A N 1
ATOM 779 C CA . ILE A 1 99 ? 5.066 -9.25 -15.758 1 98.94 99 ILE A CA 1
ATOM 780 C C . ILE A 1 99 ? 3.842 -9.961 -16.328 1 98.94 99 ILE A C 1
ATOM 782 O O . ILE A 1 99 ? 2.738 -9.844 -15.797 1 98.94 99 ILE A O 1
ATOM 786 N N . ALA A 1 100 ? 4.039 -10.734 -17.391 1 98.81 100 ALA A N 1
ATOM 787 C CA . ALA A 1 100 ? 2.943 -11.477 -18 1 98.81 100 ALA A CA 1
ATOM 788 C C . ALA A 1 100 ? 2.354 -12.484 -17.016 1 98.81 100 ALA A C 1
ATOM 790 O O . ALA A 1 100 ? 1.138 -12.688 -16.984 1 98.81 100 ALA A O 1
ATOM 791 N N . GLU A 1 101 ? 3.219 -13.164 -16.297 1 98.81 101 GLU A N 1
ATOM 792 C CA . GLU A 1 101 ? 2.785 -14.102 -15.266 1 98.81 101 GLU A CA 1
ATOM 793 C C . GLU A 1 101 ? 1.901 -13.414 -14.234 1 98.81 101 GLU A C 1
ATOM 795 O O . GLU A 1 101 ? 0.841 -13.93 -13.875 1 98.81 101 GLU A O 1
ATOM 800 N N . PHE A 1 102 ? 2.322 -12.281 -13.742 1 98.94 102 PHE A N 1
ATOM 801 C CA . PHE A 1 102 ? 1.557 -11.523 -12.758 1 98.94 102 PHE A CA 1
ATOM 802 C C . PHE A 1 102 ? 0.21 -11.094 -13.328 1 98.94 102 PHE A C 1
ATOM 804 O O . PHE A 1 102 ? -0.821 -11.227 -12.664 1 98.94 102 PHE A O 1
ATOM 811 N N . GLU A 1 103 ? 0.193 -10.641 -14.57 1 98.88 103 GLU A N 1
ATOM 812 C CA . GLU A 1 103 ? -1.043 -10.234 -15.234 1 98.88 103 GLU A CA 1
ATOM 813 C C . GLU A 1 103 ? -2.004 -11.406 -15.383 1 98.88 103 GLU A C 1
ATOM 815 O O . GLU A 1 103 ? -3.213 -11.258 -15.188 1 98.88 103 GLU A O 1
ATOM 820 N N . ARG A 1 104 ? -1.492 -12.555 -15.734 1 98.75 104 ARG A N 1
ATOM 821 C CA . ARG A 1 104 ? -2.322 -13.75 -15.867 1 98.75 104 ARG A CA 1
ATOM 822 C C . ARG A 1 104 ? -2.918 -14.148 -14.516 1 98.75 104 ARG A C 1
ATOM 824 O O . ARG A 1 104 ? -4.102 -14.477 -14.43 1 98.75 104 ARG A O 1
ATOM 831 N N . ALA A 1 105 ? -2.059 -14.133 -13.477 1 98.88 105 ALA A N 1
ATOM 832 C CA . ALA A 1 105 ? -2.547 -14.469 -12.141 1 98.88 105 ALA A CA 1
ATOM 833 C C . ALA A 1 105 ? -3.629 -13.492 -11.695 1 98.88 105 ALA A C 1
ATOM 835 O O . ALA A 1 105 ? -4.621 -13.891 -11.078 1 98.88 105 ALA A O 1
ATOM 836 N N . SER A 1 106 ? -3.438 -12.203 -12.016 1 98.88 106 SER A N 1
ATOM 837 C CA . SER A 1 106 ? -4.402 -11.164 -11.664 1 98.88 106 SER A CA 1
ATOM 838 C C . SER A 1 106 ? -5.742 -11.406 -12.344 1 98.88 106 SER A C 1
ATOM 840 O O . SER A 1 106 ? -6.797 -11.273 -11.727 1 98.88 106 SER A O 1
ATOM 842 N N . LYS A 1 107 ? -5.668 -11.742 -13.625 1 98.69 107 LYS A N 1
ATOM 843 C CA . LYS A 1 107 ? -6.887 -12.023 -14.375 1 98.69 107 LYS A CA 1
ATOM 844 C C . LYS A 1 107 ? -7.645 -13.203 -13.766 1 98.69 107 LYS A C 1
ATOM 846 O O . LYS A 1 107 ? -8.867 -13.141 -13.594 1 98.69 107 LYS A O 1
ATOM 851 N N . ARG A 1 108 ? -6.926 -14.234 -13.438 1 98.75 108 ARG A N 1
ATOM 852 C CA . ARG A 1 108 ? -7.535 -15.414 -12.828 1 98.75 108 ARG A CA 1
ATOM 853 C C . ARG A 1 108 ? -8.125 -15.078 -11.461 1 98.75 108 ARG A C 1
ATOM 855 O O . ARG A 1 108 ? -9.203 -15.57 -11.117 1 98.75 108 ARG A O 1
ATOM 862 N N . SER A 1 109 ? -7.434 -14.289 -10.688 1 98.88 109 SER A N 1
ATOM 863 C CA . SER A 1 109 ? -7.926 -13.852 -9.383 1 98.88 109 SER A CA 1
ATOM 864 C C . SER A 1 109 ? -9.258 -13.125 -9.508 1 98.88 109 SER A C 1
ATOM 866 O O . SER A 1 109 ? -10.172 -13.352 -8.711 1 98.88 109 SER A O 1
ATOM 868 N N . ARG A 1 110 ? -9.336 -12.266 -10.516 1 98.62 110 ARG A N 1
ATOM 869 C CA . ARG A 1 110 ? -10.578 -11.531 -10.75 1 98.62 110 ARG A CA 1
ATOM 870 C C . ARG A 1 110 ? -11.727 -12.484 -11.055 1 98.62 110 ARG A C 1
ATOM 872 O O . ARG A 1 110 ? -12.836 -12.32 -10.531 1 98.62 110 ARG A O 1
ATOM 879 N N . GLU A 1 111 ? -11.469 -13.445 -11.883 1 98.75 111 GLU A N 1
ATOM 880 C CA . GLU A 1 111 ? -12.484 -14.43 -12.242 1 98.75 111 GLU A CA 1
ATOM 881 C C . GLU A 1 111 ? -12.961 -15.195 -11.008 1 98.75 111 GLU A C 1
ATOM 883 O O . GLU A 1 111 ? -14.164 -15.391 -10.812 1 98.75 111 GLU A O 1
ATOM 888 N N . ILE A 1 112 ? -12.055 -15.633 -10.203 1 98.88 112 ILE A N 1
ATOM 889 C CA . ILE A 1 112 ? -12.383 -16.406 -9.016 1 98.88 112 ILE A CA 1
ATOM 890 C C . ILE A 1 112 ? -13.172 -15.555 -8.031 1 98.88 112 ILE A C 1
ATOM 892 O O . ILE A 1 112 ? -14.203 -15.992 -7.512 1 98.88 112 ILE A O 1
ATOM 896 N N . ALA A 1 113 ? -12.672 -14.328 -7.785 1 98.88 113 ALA A N 1
ATOM 897 C CA . ALA A 1 113 ? -13.344 -13.43 -6.848 1 98.88 113 ALA A CA 1
ATOM 898 C C . ALA A 1 113 ? -14.789 -13.188 -7.266 1 98.88 113 ALA A C 1
ATOM 900 O O . ALA A 1 113 ? -15.672 -13.031 -6.414 1 98.88 113 ALA A O 1
ATOM 901 N N . GLY A 1 114 ? -15.016 -13.164 -8.578 1 98.69 114 GLY A N 1
ATOM 902 C CA . GLY A 1 114 ? -16.344 -12.875 -9.117 1 98.69 114 GLY A CA 1
ATOM 903 C C . GLY A 1 114 ? -17.375 -13.938 -8.766 1 98.69 114 GLY A C 1
ATOM 904 O O . GLY A 1 114 ? -18.578 -13.711 -8.914 1 98.69 114 GLY A O 1
ATOM 905 N N . ARG A 1 115 ? -16.938 -15.055 -8.266 1 98.62 115 ARG A N 1
ATOM 906 C CA . ARG A 1 115 ? -17.828 -16.172 -7.934 1 98.62 115 ARG A CA 1
ATOM 907 C C . ARG A 1 115 ? -18.391 -16.016 -6.523 1 98.62 115 ARG A C 1
ATOM 909 O O . ARG A 1 115 ? -19.25 -16.812 -6.105 1 98.62 115 ARG A O 1
ATOM 916 N N . PHE A 1 116 ? -17.938 -15.047 -5.781 1 98.88 116 PHE A N 1
ATOM 917 C CA . PHE A 1 116 ? -18.281 -14.914 -4.371 1 98.88 116 PHE A CA 1
ATOM 918 C C . PHE A 1 116 ? -18.844 -13.523 -4.082 1 98.88 116 PHE A C 1
ATOM 920 O O . PHE A 1 116 ? -18.484 -12.555 -4.754 1 98.88 116 PHE A O 1
ATOM 927 N N . ASP A 1 117 ? -19.734 -13.492 -3.072 1 98.75 117 ASP A N 1
ATOM 928 C CA . ASP A 1 117 ? -20.141 -12.203 -2.512 1 98.75 117 ASP A CA 1
ATOM 929 C C . ASP A 1 117 ? -19.062 -11.664 -1.573 1 98.75 117 ASP A C 1
ATOM 931 O O . ASP A 1 117 ? -18.297 -12.43 -0.989 1 98.75 117 ASP A O 1
ATOM 935 N N . LEU A 1 118 ? -19.047 -10.375 -1.397 1 98.75 118 LEU A N 1
ATOM 936 C CA . LEU A 1 118 ? -18.016 -9.719 -0.595 1 98.75 118 LEU A CA 1
ATOM 937 C C . LEU A 1 118 ? -18.062 -10.211 0.848 1 98.75 118 LEU A C 1
ATOM 939 O O . LEU A 1 118 ? -17.031 -10.234 1.527 1 98.75 118 LEU A O 1
ATOM 943 N N . ASP A 1 119 ? -19.188 -10.617 1.333 1 98.31 119 ASP A N 1
ATOM 944 C CA . ASP A 1 119 ? -19.312 -11.008 2.732 1 98.31 119 ASP A CA 1
ATOM 945 C C . ASP A 1 119 ? -19.156 -12.516 2.893 1 98.31 119 ASP A C 1
ATOM 947 O O . ASP A 1 119 ? -19.234 -13.039 4.008 1 98.31 119 ASP A O 1
ATOM 951 N N . ASP A 1 120 ? -18.984 -13.25 1.771 1 98.75 120 ASP A N 1
ATOM 952 C CA . ASP A 1 120 ? -18.656 -14.672 1.898 1 98.75 120 ASP A CA 1
ATOM 953 C C . ASP A 1 120 ? -17.375 -14.859 2.705 1 98.75 120 ASP A C 1
ATOM 955 O O . ASP A 1 120 ? -16.438 -14.07 2.594 1 98.75 120 ASP A O 1
ATOM 959 N N . THR A 1 121 ? -17.297 -15.977 3.518 1 98.75 121 THR A N 1
ATOM 960 C CA . THR A 1 121 ? -16.141 -16.203 4.371 1 98.75 121 THR A CA 1
ATOM 961 C C . THR A 1 121 ? -15.562 -17.594 4.152 1 98.75 121 THR A C 1
ATOM 963 O O . THR A 1 121 ? -16.266 -18.5 3.697 1 98.75 121 THR A O 1
ATOM 966 N N . LYS A 1 122 ? -14.328 -17.719 4.387 1 98.25 122 LYS A N 1
ATOM 967 C CA . LYS A 1 122 ? -13.609 -18.969 4.504 1 98.25 122 LYS A CA 1
ATOM 968 C C . LYS A 1 122 ? -12.633 -18.938 5.68 1 98.25 122 LYS A C 1
ATOM 970 O O . LYS A 1 122 ? -12.203 -17.875 6.105 1 98.25 122 LYS A O 1
ATOM 975 N N . THR A 1 123 ? -12.305 -20.094 6.227 1 97.94 123 THR A N 1
ATOM 976 C CA . THR A 1 123 ? -11.391 -20.188 7.359 1 97.94 123 THR A CA 1
ATOM 977 C C . THR A 1 123 ? -10.086 -20.875 6.945 1 97.94 123 THR A C 1
ATOM 979 O O . THR A 1 123 ? -10.109 -21.922 6.285 1 97.94 123 THR A O 1
ATOM 982 N N . PHE A 1 124 ? -9.008 -20.266 7.246 1 93.75 124 PHE A N 1
ATOM 983 C CA . PHE A 1 124 ? -7.699 -20.797 6.879 1 93.75 124 PHE A CA 1
ATOM 984 C C . PHE A 1 124 ? -6.781 -20.859 8.094 1 93.75 124 PHE A C 1
ATOM 986 O O . PHE A 1 124 ? -6.898 -20.047 9.016 1 93.75 124 PHE A O 1
ATOM 993 N N . PRO A 1 125 ? -5.891 -21.828 8.055 1 89 125 PRO A N 1
ATOM 994 C CA . PRO A 1 125 ? -4.879 -21.844 9.117 1 89 125 PRO A CA 1
ATOM 995 C C . PRO A 1 125 ? -4.051 -20.562 9.148 1 89 125 PRO A C 1
ATOM 997 O O . PRO A 1 125 ? -3.584 -20.094 8.109 1 89 125 PRO A O 1
ATOM 1000 N N . GLY A 1 126 ? -3.906 -19.906 10.289 1 88.38 126 GLY A N 1
ATOM 1001 C CA . GLY A 1 126 ? -3.115 -18.703 10.414 1 88.38 126 GLY A CA 1
ATOM 1002 C C . GLY A 1 126 ? -3.953 -17.438 10.398 1 88.38 126 GLY A C 1
ATOM 1003 O O . GLY A 1 126 ? -3.842 -16.594 11.297 1 88.38 126 GLY A O 1
ATOM 1004 N N . GLU A 1 127 ? -4.895 -17.297 9.336 1 91.19 127 GLU A N 1
ATOM 1005 C CA . GLU A 1 127 ? -5.68 -16.078 9.172 1 91.19 127 GLU A CA 1
ATOM 1006 C C . GLU A 1 127 ? -7.012 -16.188 9.906 1 91.19 127 GLU A C 1
ATOM 1008 O O . GLU A 1 127 ? -7.664 -15.164 10.164 1 91.19 127 GLU A O 1
ATOM 1013 N N . GLY A 1 128 ? -7.34 -17.406 10.258 1 95.94 128 GLY A N 1
ATOM 1014 C CA . GLY A 1 128 ? -8.695 -17.578 10.75 1 95.94 128 GLY A CA 1
ATOM 1015 C C . GLY A 1 128 ? -9.75 -17.375 9.68 1 95.94 128 GLY A C 1
ATOM 1016 O O . GLY A 1 128 ? -9.539 -17.719 8.516 1 95.94 128 GLY A O 1
ATOM 1017 N N . THR A 1 129 ? -10.938 -16.906 10.109 1 98.31 129 THR A N 1
ATOM 1018 C CA . THR A 1 129 ? -12.031 -16.672 9.172 1 98.31 129 THR A CA 1
ATOM 1019 C C . THR A 1 129 ? -11.859 -15.32 8.477 1 98.31 129 THR A C 1
ATOM 1021 O O . THR A 1 129 ? -11.703 -14.289 9.141 1 98.31 129 THR A O 1
ATOM 1024 N N . VAL A 1 130 ? -11.875 -15.398 7.145 1 98.5 130 VAL A N 1
ATOM 1025 C CA . VAL A 1 130 ? -11.719 -14.148 6.402 1 98.5 130 VAL A CA 1
ATOM 1026 C C . VAL A 1 130 ? -12.852 -14.008 5.387 1 98.5 130 VAL A C 1
ATOM 1028 O O . VAL A 1 130 ? -13.352 -15.008 4.863 1 98.5 130 VAL A O 1
ATOM 1031 N N . SER A 1 131 ? -13.25 -12.805 5.102 1 98.88 131 SER A N 1
ATOM 1032 C CA . SER A 1 131 ? -14.234 -12.523 4.059 1 98.88 131 SER A CA 1
ATOM 1033 C C . SER A 1 131 ? -13.555 -12.219 2.727 1 98.88 131 SER A C 1
ATOM 1035 O O . SER A 1 131 ? -12.359 -11.93 2.686 1 98.88 131 SER A O 1
ATOM 1037 N N . LEU A 1 132 ? -14.305 -12.312 1.644 1 98.88 132 LEU A N 1
ATOM 1038 C CA . LEU A 1 132 ? -13.766 -11.875 0.36 1 98.88 132 LEU A CA 1
ATOM 1039 C C . LEU A 1 132 ? -13.445 -10.383 0.383 1 98.88 132 LEU A C 1
ATOM 1041 O O . LEU A 1 132 ? -12.453 -9.945 -0.205 1 98.88 132 LEU A O 1
ATOM 1045 N N . ARG A 1 133 ? -14.328 -9.578 1.088 1 98.88 133 ARG A N 1
ATOM 1046 C CA . ARG A 1 133 ? -14.062 -8.148 1.263 1 98.88 133 ARG A CA 1
ATOM 1047 C C . ARG A 1 133 ? -12.672 -7.918 1.845 1 98.88 133 ARG A C 1
ATOM 1049 O O . ARG A 1 133 ? -11.875 -7.172 1.275 1 98.88 133 ARG A O 1
ATOM 1056 N N . TRP A 1 134 ? -12.43 -8.602 2.871 1 98.81 134 TRP A N 1
ATOM 1057 C CA . TRP A 1 134 ? -11.141 -8.453 3.537 1 98.81 134 TRP A CA 1
ATOM 1058 C C . TRP A 1 134 ? -10 -8.906 2.627 1 98.81 134 TRP A C 1
ATOM 1060 O O . TRP A 1 134 ? -8.938 -8.273 2.586 1 98.81 134 TRP A O 1
ATOM 1070 N N . THR A 1 135 ? -10.195 -9.992 1.959 1 98.88 135 THR A N 1
ATOM 1071 C CA . THR A 1 135 ? -9.172 -10.531 1.069 1 98.88 135 THR A CA 1
ATOM 1072 C C . THR A 1 135 ? -8.797 -9.516 -0.005 1 98.88 135 THR A C 1
ATOM 1074 O O . THR A 1 135 ? -7.617 -9.297 -0.277 1 98.88 135 THR A O 1
ATOM 1077 N N . LEU A 1 136 ? -9.797 -8.883 -0.593 1 98.94 136 LEU A N 1
ATOM 1078 C CA . LEU A 1 136 ? -9.547 -7.891 -1.63 1 98.94 136 LEU A CA 1
ATOM 1079 C C . LEU A 1 136 ? -8.82 -6.68 -1.056 1 98.94 136 LEU A C 1
ATOM 1081 O O . LEU A 1 136 ? -7.902 -6.145 -1.685 1 98.94 136 LEU A O 1
ATOM 1085 N N . LEU A 1 137 ? -9.172 -6.23 0.154 1 98.94 137 LEU A N 1
ATOM 1086 C CA . LEU A 1 137 ? -8.484 -5.129 0.815 1 98.94 137 LEU A CA 1
ATOM 1087 C C . LEU A 1 137 ? -7.043 -5.504 1.143 1 98.94 137 LEU A C 1
ATOM 1089 O O . LEU A 1 137 ? -6.133 -4.688 0.991 1 98.94 137 LEU A O 1
ATOM 1093 N N . ALA A 1 138 ? -6.844 -6.738 1.543 1 98.81 138 ALA A N 1
ATOM 1094 C CA . ALA A 1 138 ? -5.504 -7.234 1.852 1 98.81 138 ALA A CA 1
ATOM 1095 C C . ALA A 1 138 ? -4.621 -7.238 0.606 1 98.81 138 ALA A C 1
ATOM 1097 O O . ALA A 1 138 ? -3.426 -6.949 0.684 1 98.81 138 ALA A O 1
ATOM 1098 N N . MET A 1 139 ? -5.25 -7.574 -0.502 1 98.88 139 MET A N 1
ATOM 1099 C CA . MET A 1 139 ? -4.496 -7.574 -1.752 1 98.88 139 MET A CA 1
ATOM 1100 C C . MET A 1 139 ? -4.16 -6.148 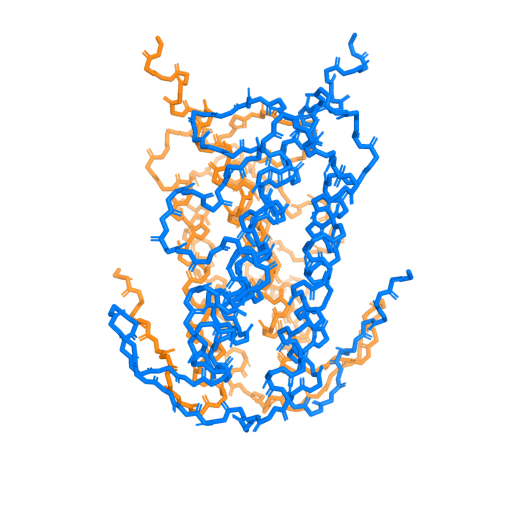-2.184 1 98.88 139 MET A C 1
ATOM 1102 O O . MET A 1 139 ? -3.084 -5.898 -2.729 1 98.88 139 MET A O 1
ATOM 1106 N N . ILE A 1 140 ? -5.102 -5.16 -1.955 1 98.94 140 ILE A N 1
ATOM 1107 C CA . ILE A 1 140 ? -4.809 -3.752 -2.207 1 98.94 140 ILE A CA 1
ATOM 1108 C C . ILE A 1 140 ? -3.602 -3.32 -1.379 1 98.94 140 ILE A C 1
ATOM 1110 O O . ILE A 1 140 ? -2.654 -2.736 -1.91 1 98.94 140 ILE A O 1
ATOM 1114 N N . GLU A 1 141 ? -3.607 -3.65 -0.087 1 98.81 141 GLU A N 1
ATOM 1115 C CA . GLU A 1 141 ? -2.514 -3.336 0.826 1 98.81 141 GLU A CA 1
ATOM 1116 C C . GLU A 1 141 ? -1.207 -3.973 0.363 1 98.81 141 GLU A C 1
ATOM 1118 O O . GLU A 1 141 ? -0.171 -3.307 0.308 1 98.81 141 GLU A O 1
ATOM 1123 N N . GLU A 1 142 ? -1.256 -5.223 0.024 1 98.81 142 GLU A N 1
ATOM 1124 C CA . GLU A 1 142 ? -0.071 -5.973 -0.382 1 98.81 142 GLU A CA 1
ATOM 1125 C C . GLU A 1 142 ? 0.579 -5.352 -1.616 1 98.81 142 GLU A C 1
ATOM 1127 O O . GLU A 1 142 ? 1.787 -5.109 -1.632 1 98.81 142 GLU A O 1
ATOM 1132 N N . PHE A 1 143 ? -0.202 -5.086 -2.607 1 98.94 143 PHE A N 1
ATOM 1133 C CA . PHE A 1 143 ? 0.362 -4.602 -3.861 1 98.94 143 PHE A CA 1
ATOM 1134 C C . PHE A 1 143 ? 0.81 -3.15 -3.73 1 98.94 143 PHE A C 1
ATOM 1136 O O . PHE A 1 143 ? 1.832 -2.758 -4.297 1 98.94 143 PHE A O 1
ATOM 1143 N N . ALA A 1 144 ? 0.068 -2.338 -2.969 1 98.94 144 ALA A N 1
ATOM 1144 C CA . ALA A 1 144 ? 0.511 -0.969 -2.711 1 98.94 144 ALA A CA 1
ATOM 1145 C C . ALA A 1 144 ? 1.852 -0.955 -1.981 1 98.94 144 ALA A C 1
ATOM 1147 O O . ALA A 1 144 ? 2.752 -0.192 -2.34 1 98.94 144 ALA A O 1
ATOM 1148 N N . ARG A 1 145 ? 1.955 -1.829 -0.975 1 98.94 145 ARG A N 1
ATOM 1149 C CA . ARG A 1 145 ? 3.188 -1.891 -0.195 1 98.94 145 ARG A CA 1
ATOM 1150 C C . ARG A 1 145 ? 4.359 -2.344 -1.06 1 98.94 145 ARG A C 1
ATOM 1152 O O . ARG A 1 145 ? 5.434 -1.737 -1.024 1 98.94 145 ARG A O 1
ATOM 1159 N N . HIS A 1 146 ? 4.188 -3.324 -1.847 1 98.94 146 HIS A N 1
ATOM 1160 C CA . HIS A 1 146 ? 5.25 -3.82 -2.717 1 98.94 146 HIS A CA 1
ATOM 1161 C C . HIS A 1 146 ? 5.578 -2.814 -3.814 1 98.94 146 HIS A C 1
ATOM 1163 O O . HIS A 1 146 ? 6.73 -2.701 -4.234 1 98.94 146 HIS A O 1
ATOM 1169 N N . ALA A 1 147 ? 4.535 -2.082 -4.27 1 98.94 147 ALA A N 1
ATOM 1170 C CA . ALA A 1 147 ? 4.832 -0.99 -5.191 1 98.94 147 ALA A CA 1
ATOM 1171 C C . ALA A 1 147 ? 5.703 0.071 -4.523 1 98.94 147 ALA A C 1
ATOM 1173 O O . ALA A 1 147 ? 6.578 0.659 -5.164 1 98.94 147 ALA A O 1
ATOM 1174 N N . GLY A 1 148 ? 5.461 0.334 -3.258 1 98.94 148 GLY A N 1
ATOM 1175 C CA . GLY A 1 148 ? 6.34 1.217 -2.51 1 98.94 148 GLY A CA 1
ATOM 1176 C C . GLY A 1 148 ? 7.777 0.739 -2.477 1 98.94 148 GLY A C 1
ATOM 1177 O O . GLY A 1 148 ? 8.703 1.528 -2.666 1 98.94 148 GLY A O 1
ATOM 1178 N N . HIS A 1 149 ? 7.961 -0.56 -2.227 1 98.94 149 HIS A N 1
ATOM 1179 C CA . HIS A 1 149 ? 9.297 -1.126 -2.334 1 98.94 149 HIS A CA 1
ATOM 1180 C C . HIS A 1 149 ? 9.922 -0.824 -3.693 1 98.94 149 HIS A C 1
ATOM 1182 O O . HIS A 1 149 ? 11.047 -0.334 -3.771 1 98.94 149 HIS A O 1
ATOM 1188 N N . GLY A 1 150 ? 9.133 -1.101 -4.68 1 98.94 150 GLY A N 1
ATOM 1189 C CA . GLY A 1 150 ? 9.609 -0.936 -6.047 1 98.94 150 GLY A CA 1
ATOM 1190 C C . GLY A 1 150 ? 9.984 0.496 -6.375 1 98.94 150 GLY A C 1
ATOM 1191 O O . GLY A 1 150 ? 10.945 0.737 -7.109 1 98.94 150 GLY A O 1
ATOM 1192 N N . ASP A 1 151 ? 9.227 1.448 -5.836 1 98.88 151 ASP A N 1
ATOM 1193 C CA . ASP A 1 151 ? 9.5 2.861 -6.074 1 98.88 151 ASP A CA 1
ATOM 1194 C C . ASP A 1 151 ? 10.922 3.227 -5.637 1 98.88 151 ASP A C 1
ATOM 1196 O O . ASP A 1 151 ? 11.664 3.861 -6.391 1 98.88 151 ASP A O 1
ATOM 1200 N N . ILE A 1 152 ? 11.312 2.855 -4.477 1 98.88 152 ILE A N 1
ATOM 1201 C CA . ILE A 1 152 ? 12.609 3.229 -3.926 1 98.88 152 ILE A CA 1
ATOM 1202 C C . ILE A 1 152 ? 13.719 2.523 -4.699 1 98.88 152 ILE A C 1
ATOM 1204 O O . ILE A 1 152 ? 14.727 3.141 -5.059 1 98.88 152 ILE A O 1
ATOM 1208 N N . LEU A 1 153 ? 13.531 1.252 -4.957 1 98.81 153 LEU A N 1
ATOM 1209 C CA . LEU A 1 153 ? 14.531 0.511 -5.719 1 98.81 153 LEU A CA 1
ATOM 1210 C C . LEU A 1 153 ? 14.734 1.137 -7.098 1 98.81 153 LEU A C 1
ATOM 1212 O O . LEU A 1 153 ? 15.875 1.303 -7.543 1 98.81 153 LEU A O 1
ATOM 1216 N N . ARG A 1 154 ? 1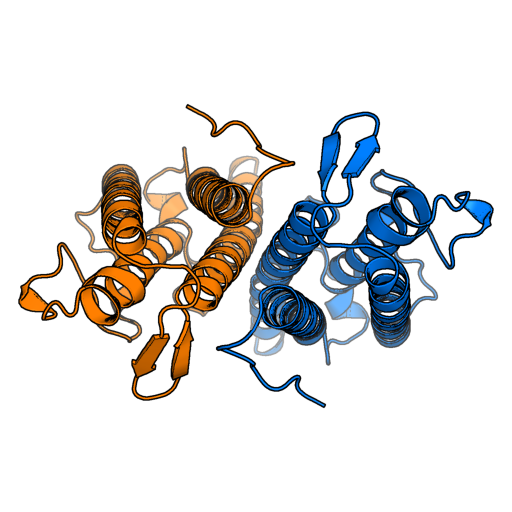3.664 1.499 -7.684 1 98.5 154 ARG A N 1
ATOM 1217 C CA . ARG A 1 154 ? 13.719 2.092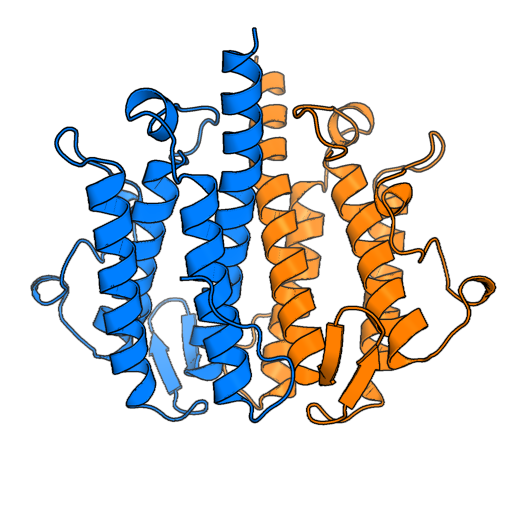 -9.016 1 98.5 154 ARG A CA 1
ATOM 1218 C C . ARG A 1 154 ? 14.469 3.418 -8.992 1 98.5 154 ARG A C 1
ATOM 1220 O O . ARG A 1 154 ? 15.305 3.676 -9.859 1 98.5 154 ARG A O 1
ATOM 1227 N N . GLU A 1 155 ? 14.172 4.242 -7.988 1 98.25 155 GLU A N 1
ATOM 1228 C CA . GLU A 1 155 ? 14.875 5.516 -7.852 1 98.25 155 GLU A CA 1
ATOM 1229 C C . GLU A 1 155 ? 16.375 5.305 -7.707 1 98.25 155 GLU A C 1
ATOM 1231 O O . GLU A 1 155 ? 17.172 6.043 -8.297 1 98.25 155 GLU A O 1
ATOM 1236 N N . GLN A 1 156 ? 16.719 4.352 -7.027 1 98.12 156 GLN A N 1
ATOM 1237 C CA . GLN A 1 156 ? 18.141 4.098 -6.762 1 98.12 156 GLN A CA 1
ATOM 1238 C C . GLN A 1 156 ? 18.828 3.545 -8 1 98.12 156 GLN A C 1
ATOM 1240 O O . GLN A 1 156 ? 19.984 3.889 -8.273 1 98.12 156 GLN A O 1
ATOM 1245 N N . ILE A 1 157 ? 18.172 2.727 -8.703 1 97.94 157 ILE A N 1
ATOM 1246 C CA . ILE A 1 157 ? 18.703 2.172 -9.945 1 97.94 157 ILE A CA 1
ATOM 1247 C C . ILE A 1 157 ? 18.906 3.287 -10.969 1 97.94 157 ILE A C 1
ATOM 1249 O O . ILE A 1 157 ? 19.938 3.369 -11.617 1 97.94 157 ILE A O 1
ATOM 1253 N N . ASP A 1 158 ? 17.906 4.156 -11.102 1 96.44 158 ASP A N 1
ATOM 1254 C CA . ASP A 1 158 ? 17.953 5.25 -12.07 1 96.44 158 ASP A CA 1
ATOM 1255 C C . ASP A 1 158 ? 19.047 6.25 -11.711 1 96.44 158 ASP A C 1
ATOM 1257 O O . ASP A 1 158 ? 19.641 6.871 -12.594 1 96.44 158 ASP A O 1
ATOM 1261 N N . GLN A 1 159 ? 19.234 6.434 -10.477 1 91.88 159 GLN A N 1
ATOM 1262 C CA . GLN A 1 159 ? 20.297 7.336 -10.008 1 91.88 159 GLN A CA 1
ATOM 1263 C C . GLN A 1 159 ? 21.672 6.812 -10.391 1 91.88 159 GLN A C 1
ATOM 1265 O O . GLN A 1 159 ? 22.578 7.598 -10.688 1 91.88 159 GLN A O 1
ATOM 1270 N N . ASN A 1 160 ? 21.859 5.582 -10.391 1 85.06 160 ASN A N 1
ATOM 1271 C CA . ASN A 1 160 ? 23.156 4.977 -10.688 1 85.06 160 ASN A CA 1
ATOM 1272 C C . ASN A 1 160 ? 23.438 4.941 -12.188 1 85.06 160 ASN A C 1
ATOM 1274 O O . ASN A 1 160 ? 24.578 4.758 -12.609 1 85.06 160 ASN A O 1
ATOM 1278 N N . ARG A 1 161 ? 22.484 5.039 -13.039 1 77.56 161 ARG A N 1
ATOM 1279 C CA . ARG A 1 161 ? 22.672 5.094 -14.484 1 77.56 161 ARG A CA 1
ATOM 1280 C C . ARG A 1 161 ? 23.109 6.488 -14.922 1 77.56 161 ARG A C 1
ATOM 1282 O O . ARG A 1 161 ? 23.781 6.637 -15.945 1 77.56 161 ARG A O 1
ATOM 1289 N N . THR A 1 162 ? 22.719 7.547 -14.234 1 63.91 162 THR A N 1
ATOM 1290 C CA . THR A 1 162 ? 23.062 8.922 -14.578 1 63.91 162 THR A CA 1
ATOM 1291 C C . THR A 1 162 ? 24.422 9.289 -13.992 1 63.91 162 THR A C 1
ATOM 1293 O O . THR A 1 162 ? 24.969 10.359 -14.297 1 63.91 162 THR A O 1
ATOM 1296 N N . ARG A 1 163 ? 25.031 8.281 -13.297 1 49.94 163 ARG A N 1
ATOM 1297 C CA . ARG A 1 163 ? 26.406 8.547 -12.914 1 49.94 163 ARG A CA 1
ATOM 1298 C C . ARG A 1 163 ? 27.391 7.941 -13.914 1 49.94 163 ARG A C 1
ATOM 1300 O O . ARG A 1 163 ? 27.156 6.848 -14.43 1 49.94 163 ARG A O 1
ATOM 1307 N N . MET B 1 1 ? -0.258 0.105 21.344 1 68 1 MET B N 1
ATOM 1308 C CA . MET B 1 1 ? -0.856 -1.222 21.219 1 68 1 MET B CA 1
ATOM 1309 C C . MET B 1 1 ? -1.188 -1.536 19.766 1 68 1 MET B C 1
ATOM 1311 O O . MET B 1 1 ? -1.561 -0.643 19 1 68 1 MET B O 1
ATOM 1315 N N . ARG B 1 2 ? -0.962 -2.836 19.344 1 84.88 2 ARG B N 1
ATOM 1316 C CA . ARG B 1 2 ? -1.174 -3.252 17.953 1 84.88 2 ARG B CA 1
ATOM 1317 C C . ARG B 1 2 ? -2.656 -3.469 17.672 1 84.88 2 ARG B C 1
ATOM 1319 O O . ARG B 1 2 ? -3.379 -4.02 18.5 1 84.88 2 ARG B O 1
ATOM 1326 N N . THR B 1 3 ? -3.131 -2.852 16.656 1 89.75 3 THR B N 1
ATOM 1327 C CA . THR B 1 3 ? -4.508 -3.014 16.219 1 89.75 3 THR B CA 1
ATOM 1328 C C . THR B 1 3 ? -4.797 -4.473 15.867 1 89.75 3 THR B C 1
ATOM 1330 O O . THR B 1 3 ? -4.105 -5.062 15.031 1 89.75 3 THR B O 1
ATOM 1333 N N . THR B 1 4 ? -5.801 -5.066 16.547 1 94.56 4 THR B N 1
ATOM 1334 C CA . THR B 1 4 ? -6.215 -6.426 16.234 1 94.56 4 THR B CA 1
ATOM 1335 C C . THR B 1 4 ? -6.832 -6.492 14.844 1 94.56 4 THR B C 1
ATOM 1337 O O . THR B 1 4 ? -7.676 -5.664 14.492 1 94.56 4 THR B O 1
ATOM 1340 N N . ARG B 1 5 ? -6.418 -7.445 14.141 1 96.75 5 ARG B N 1
ATOM 1341 C CA . ARG B 1 5 ? -6.895 -7.59 12.773 1 96.75 5 ARG B CA 1
ATOM 1342 C C . ARG B 1 5 ? -8.336 -8.094 12.742 1 96.75 5 ARG B C 1
ATOM 1344 O O . ARG B 1 5 ? -8.664 -9.07 13.422 1 96.75 5 ARG B O 1
ATOM 1351 N N . ILE B 1 6 ? -9.18 -7.395 12.047 1 97.75 6 ILE B N 1
ATOM 1352 C CA . ILE B 1 6 ? -10.555 -7.801 11.789 1 97.75 6 ILE B CA 1
ATOM 1353 C C . ILE B 1 6 ? -10.688 -8.281 10.344 1 97.75 6 ILE B C 1
ATOM 1355 O O . ILE B 1 6 ? -10.469 -7.512 9.406 1 97.75 6 ILE B O 1
ATOM 1359 N N . THR B 1 7 ? -11.031 -9.578 10.156 1 97.94 7 THR B N 1
ATOM 1360 C CA . THR B 1 7 ? -10.906 -10.18 8.836 1 97.94 7 THR B CA 1
ATOM 1361 C C . THR B 1 7 ? -12.281 -10.516 8.266 1 97.94 7 THR B C 1
ATOM 1363 O O . THR B 1 7 ? -12.391 -11.047 7.156 1 97.94 7 THR B O 1
ATOM 1366 N N . ASP B 1 8 ? -13.156 -10.266 9.156 1 95.94 8 ASP B N 1
ATOM 1367 C CA . ASP B 1 8 ? -14.547 -10.477 8.766 1 95.94 8 ASP B CA 1
ATOM 1368 C C . ASP B 1 8 ? -15.477 -9.508 9.484 1 95.94 8 ASP B C 1
ATOM 1370 O O . ASP B 1 8 ? -15.102 -8.914 10.5 1 95.94 8 ASP B O 1
ATOM 1374 N N . GLY B 1 9 ? -16.5 -8.898 8.734 1 96.06 9 GLY B N 1
ATOM 1375 C CA . GLY B 1 9 ? -17.422 -7.906 9.258 1 96.06 9 GLY B CA 1
ATOM 1376 C C . GLY B 1 9 ? -18.062 -7.047 8.18 1 96.06 9 GLY B C 1
ATOM 1377 O O . GLY B 1 9 ? -17.844 -7.285 6.988 1 96.06 9 GLY B O 1
ATOM 1378 N N . VAL B 1 10 ? -18.781 -6.078 8.75 1 97.75 10 VAL B N 1
ATOM 1379 C CA . VAL B 1 10 ? -19.438 -5.191 7.789 1 97.75 10 VAL B CA 1
ATOM 1380 C C . VAL B 1 10 ? -18.406 -4.273 7.148 1 97.75 10 VAL B C 1
ATOM 1382 O O . VAL B 1 10 ? -17.297 -4.098 7.684 1 97.75 10 VAL B O 1
ATOM 1385 N N . GLU B 1 11 ? -18.719 -3.701 6.07 1 98.69 11 GLU B N 1
ATOM 1386 C CA . GLU B 1 11 ? -17.797 -2.994 5.184 1 98.69 11 GLU B CA 1
ATOM 1387 C C . GLU B 1 11 ? -17 -1.951 5.953 1 98.69 11 GLU B C 1
ATOM 1389 O O . GLU B 1 11 ? -15.758 -1.964 5.918 1 98.69 11 GLU B O 1
ATOM 1394 N N . ARG B 1 12 ? -17.656 -1.049 6.672 1 98.56 12 ARG B N 1
ATOM 1395 C CA . ARG B 1 12 ? -16.969 0.065 7.324 1 98.56 12 ARG B CA 1
ATOM 1396 C C . ARG B 1 12 ? -15.953 -0.435 8.344 1 98.56 12 ARG B C 1
ATOM 1398 O O . ARG B 1 12 ? -14.844 0.086 8.43 1 98.56 12 ARG B O 1
ATOM 1405 N N . VAL B 1 13 ? -16.297 -1.448 9.047 1 98.44 13 VAL B N 1
ATOM 1406 C CA . VAL B 1 13 ? -15.445 -1.99 10.094 1 98.44 13 VAL B CA 1
ATOM 1407 C C . VAL B 1 13 ? -14.164 -2.541 9.484 1 98.44 13 VAL B C 1
ATOM 1409 O O . VAL B 1 13 ? -13.062 -2.246 9.961 1 98.44 13 VAL B O 1
ATOM 1412 N N . VAL B 1 14 ? -14.25 -3.275 8.422 1 98.75 14 VAL B N 1
ATOM 1413 C CA . VAL B 1 14 ? -13.094 -3.918 7.809 1 98.75 14 VAL B CA 1
ATOM 1414 C C . VAL B 1 14 ? -12.211 -2.865 7.145 1 98.75 14 VAL B C 1
ATOM 1416 O O . VAL B 1 14 ? -10.984 -2.908 7.27 1 98.75 14 VAL B O 1
ATOM 1419 N N . ILE B 1 15 ? -12.82 -1.901 6.477 1 98.88 15 ILE B N 1
ATOM 1420 C CA . ILE B 1 15 ? -12.062 -0.858 5.789 1 98.88 15 ILE B CA 1
ATOM 1421 C C . ILE B 1 15 ? -11.305 -0.019 6.809 1 98.88 15 ILE B C 1
ATOM 1423 O O . ILE B 1 15 ? -10.102 0.218 6.652 1 98.88 15 ILE B O 1
ATOM 1427 N N . GLU B 1 16 ? -11.977 0.386 7.852 1 98.75 16 GLU B N 1
ATOM 1428 C CA . GLU B 1 16 ? -11.344 1.251 8.844 1 98.75 16 GLU B CA 1
ATOM 1429 C C . GLU B 1 16 ? -10.273 0.5 9.625 1 98.75 16 GLU B C 1
ATOM 1431 O O . GLU B 1 16 ? -9.25 1.075 10 1 98.75 16 GLU B O 1
ATOM 1436 N N . ASN B 1 17 ? -10.539 -0.748 9.898 1 98.75 17 ASN B N 1
ATOM 1437 C CA . ASN B 1 17 ? -9.523 -1.575 10.539 1 98.75 17 ASN B CA 1
ATOM 1438 C C . ASN B 1 17 ? -8.273 -1.7 9.664 1 98.75 17 ASN B C 1
ATOM 1440 O O . ASN B 1 17 ? -7.156 -1.596 10.164 1 98.75 17 ASN B O 1
ATOM 1444 N N . THR B 1 18 ? -8.461 -1.985 8.375 1 98.81 18 THR B N 1
ATOM 1445 C CA . THR B 1 18 ? -7.352 -2.07 7.43 1 98.81 18 THR B CA 1
ATOM 1446 C C . THR B 1 18 ? -6.574 -0.756 7.387 1 98.81 18 THR B C 1
ATOM 1448 O O . THR B 1 18 ? -5.34 -0.758 7.371 1 98.81 18 THR B O 1
ATOM 1451 N N . LEU B 1 19 ? -7.273 0.36 7.402 1 98.88 19 LEU B N 1
ATOM 1452 C CA . LEU B 1 19 ? -6.641 1.676 7.387 1 98.88 19 LEU B CA 1
ATOM 1453 C C . LEU B 1 19 ? -5.812 1.896 8.648 1 98.88 19 LEU B C 1
ATOM 1455 O O . LEU B 1 19 ? -4.656 2.324 8.57 1 98.88 19 LEU B O 1
ATOM 1459 N N . ASP B 1 20 ? -6.371 1.574 9.812 1 98.69 20 ASP B N 1
ATOM 1460 C CA . ASP B 1 20 ? -5.66 1.736 11.078 1 98.69 20 ASP B CA 1
ATOM 1461 C C . ASP B 1 20 ? -4.391 0.89 11.102 1 98.69 20 ASP B C 1
ATOM 1463 O O . ASP B 1 20 ? -3.352 1.338 11.594 1 98.69 20 ASP B O 1
ATOM 1467 N N . ARG B 1 21 ? -4.457 -0.28 10.578 1 98.75 21 ARG B N 1
ATOM 1468 C CA . ARG B 1 21 ? -3.297 -1.164 10.562 1 98.75 21 ARG B CA 1
ATOM 1469 C C . ARG B 1 21 ? -2.207 -0.622 9.641 1 98.75 21 ARG B C 1
ATOM 1471 O O . ARG B 1 21 ? -1.017 -0.781 9.922 1 98.75 21 ARG B O 1
ATOM 1478 N N . ASN B 1 22 ? -2.592 0.007 8.547 1 98.81 22 ASN B N 1
ATOM 1479 C CA . ASN B 1 22 ? -1.594 0.601 7.668 1 98.81 22 ASN B CA 1
ATOM 1480 C C . ASN B 1 22 ? -0.965 1.844 8.289 1 98.81 22 ASN B C 1
ATOM 1482 O O . ASN B 1 22 ? 0.216 2.123 8.07 1 98.81 22 ASN B O 1
ATOM 1486 N N . ARG B 1 23 ? -1.75 2.645 9.062 1 98.88 23 ARG B N 1
ATOM 1487 C CA . ARG B 1 23 ? -1.188 3.75 9.828 1 98.88 23 ARG B CA 1
ATOM 1488 C C . ARG B 1 23 ? -0.092 3.262 10.773 1 98.88 23 ARG B C 1
ATOM 1490 O O . ARG B 1 23 ? 0.998 3.836 10.812 1 98.88 23 ARG B O 1
ATOM 1497 N N . GLU B 1 24 ? -0.385 2.178 11.422 1 98.81 24 GLU B N 1
ATOM 1498 C CA . GLU B 1 24 ? 0.567 1.602 12.367 1 98.81 24 GLU B CA 1
ATOM 1499 C C . GLU B 1 24 ? 1.805 1.07 11.648 1 98.81 24 GLU B C 1
ATOM 1501 O O . GLU B 1 24 ? 2.93 1.271 12.109 1 98.81 24 GLU B O 1
ATOM 1506 N N . ALA B 1 25 ? 1.576 0.399 10.539 1 98.75 25 ALA B N 1
ATOM 1507 C CA . ALA B 1 25 ? 2.686 -0.17 9.781 1 98.75 25 ALA B CA 1
ATOM 1508 C C . ALA B 1 25 ? 3.646 0.92 9.312 1 98.75 25 ALA B C 1
ATOM 1510 O O . ALA B 1 25 ? 4.867 0.737 9.352 1 98.75 25 ALA B O 1
ATOM 1511 N N . LEU B 1 26 ? 3.082 2.029 8.859 1 98.88 26 LEU B N 1
ATOM 1512 C CA . LEU B 1 26 ? 3.92 3.135 8.406 1 98.88 26 LEU B CA 1
ATOM 1513 C C . LEU B 1 26 ? 4.793 3.65 9.547 1 98.88 26 LEU B C 1
ATOM 1515 O O . LEU B 1 26 ? 5.996 3.861 9.367 1 98.88 26 LEU B O 1
ATOM 1519 N N . ILE B 1 27 ? 4.238 3.811 10.711 1 98.94 27 ILE B N 1
ATOM 1520 C CA . ILE B 1 27 ? 4.977 4.273 11.883 1 98.94 27 ILE B CA 1
ATOM 1521 C C . ILE B 1 27 ? 6.105 3.295 12.195 1 98.94 27 ILE B C 1
ATOM 1523 O O . ILE B 1 27 ? 7.227 3.709 12.5 1 98.94 27 ILE B O 1
ATOM 1527 N N . GLU B 1 28 ? 5.871 2.002 12.062 1 98.75 28 GLU B N 1
ATOM 1528 C CA . GLU B 1 28 ? 6.82 0.961 12.445 1 98.75 28 GLU B CA 1
ATOM 1529 C C . GLU B 1 28 ? 8.055 0.987 11.555 1 98.75 28 GLU B C 1
ATOM 1531 O O . GLU B 1 28 ? 9.141 0.58 11.977 1 98.75 28 GLU B O 1
ATOM 1536 N N . THR B 1 29 ? 7.934 1.492 10.359 1 98.75 29 THR B N 1
ATOM 1537 C CA . THR B 1 29 ? 9.086 1.541 9.461 1 98.75 29 THR B CA 1
ATOM 1538 C C . THR B 1 29 ? 10.125 2.533 9.977 1 98.75 29 THR B C 1
ATOM 1540 O O . THR B 1 29 ? 11.297 2.473 9.586 1 98.75 29 THR B O 1
ATOM 1543 N N . ALA B 1 30 ? 9.719 3.457 10.844 1 98.69 30 ALA B N 1
ATOM 1544 C CA . ALA B 1 30 ? 10.633 4.52 11.273 1 98.69 30 ALA B CA 1
ATOM 1545 C C . ALA B 1 30 ? 10.914 4.434 12.773 1 98.69 30 ALA B C 1
ATOM 1547 O O . ALA B 1 30 ? 11.867 5.039 13.266 1 98.69 30 ALA B O 1
ATOM 1548 N N . ARG B 1 31 ? 9.992 3.762 13.484 1 97.5 31 ARG B N 1
ATOM 1549 C CA . ARG B 1 31 ? 10.094 3.715 14.945 1 97.5 31 ARG B CA 1
ATOM 1550 C C . ARG B 1 31 ? 11.453 3.195 15.383 1 97.5 31 ARG B C 1
ATOM 1552 O O . ARG B 1 31 ? 11.945 2.199 14.844 1 97.5 31 ARG B O 1
ATOM 1559 N N . GLY B 1 32 ? 12.117 3.881 16.312 1 97.31 32 GLY B N 1
ATOM 1560 C CA . GLY B 1 32 ? 13.367 3.428 16.906 1 97.31 32 GLY B CA 1
ATOM 1561 C C . GLY B 1 32 ? 14.594 3.955 16.172 1 97.31 32 GLY B C 1
ATOM 1562 O O . GLY B 1 32 ? 15.719 3.789 16.641 1 97.31 32 GLY B O 1
ATOM 1563 N N . LEU B 1 33 ? 14.461 4.582 15.062 1 98.44 33 LEU B N 1
ATOM 1564 C CA . LEU B 1 33 ? 15.594 5.188 14.359 1 98.44 33 LEU B CA 1
ATOM 1565 C C . LEU B 1 33 ? 16.125 6.387 15.141 1 98.44 33 LEU B C 1
ATOM 1567 O O . LEU B 1 33 ? 15.367 7.09 15.805 1 98.44 33 LEU B O 1
ATOM 1571 N N . SER B 1 34 ? 17.484 6.617 15.062 1 98.44 34 SER B N 1
ATOM 1572 C CA . SER B 1 34 ? 18.047 7.875 15.547 1 98.44 34 SER B CA 1
ATOM 1573 C C . SER B 1 34 ? 17.562 9.055 14.711 1 98.44 34 SER B C 1
ATOM 1575 O O . SER B 1 34 ? 17.094 8.867 13.586 1 98.44 34 SER B O 1
ATOM 1577 N N . GLU B 1 35 ? 17.625 10.227 15.273 1 98.56 35 GLU B N 1
ATOM 1578 C CA . GLU B 1 35 ? 17.25 11.422 14.523 1 98.56 35 GLU B CA 1
ATOM 1579 C C . GLU B 1 35 ? 18.031 11.531 13.219 1 98.56 35 GLU B C 1
ATOM 1581 O O . GLU B 1 35 ? 17.484 11.898 12.18 1 98.56 35 GLU B O 1
ATOM 1586 N N . ALA B 1 36 ? 19.328 11.203 13.234 1 98.12 36 ALA B N 1
ATOM 1587 C CA . ALA B 1 36 ? 20.172 11.25 12.047 1 98.12 36 ALA B CA 1
ATOM 1588 C C . ALA B 1 36 ? 19.703 10.234 11.008 1 98.12 36 ALA B C 1
ATOM 1590 O O . ALA B 1 36 ? 19.578 10.555 9.82 1 98.12 36 ALA B O 1
ATOM 1591 N N . ASP B 1 37 ? 19.344 9.039 11.414 1 98.5 37 ASP B N 1
ATOM 1592 C CA . ASP B 1 37 ? 18.906 7.98 10.508 1 98.5 37 ASP B CA 1
ATOM 1593 C C . ASP B 1 37 ? 17.531 8.289 9.922 1 98.5 37 ASP B C 1
ATOM 1595 O O . ASP B 1 37 ? 17.281 8.023 8.742 1 98.5 37 ASP B O 1
ATOM 1599 N N . ALA B 1 38 ? 16.672 8.875 10.734 1 98.81 38 ALA B N 1
ATOM 1600 C CA . ALA B 1 38 ? 15.32 9.203 10.297 1 98.81 38 ALA B CA 1
ATOM 1601 C C . ALA B 1 38 ? 15.344 10.242 9.18 1 98.81 38 ALA B C 1
ATOM 1603 O O . ALA B 1 38 ? 14.438 10.289 8.344 1 98.81 38 ALA B O 1
ATOM 1604 N N . ARG B 1 39 ? 16.391 10.992 9.109 1 98.62 39 ARG B N 1
ATOM 1605 C CA . ARG B 1 39 ? 16.469 12.109 8.164 1 98.62 39 ARG B CA 1
ATOM 1606 C C . ARG B 1 39 ? 17.391 11.773 7 1 98.62 39 ARG B C 1
ATOM 1608 O O . ARG B 1 39 ? 17.562 12.578 6.082 1 98.62 39 ARG B O 1
ATOM 1615 N N . ARG B 1 40 ? 17.953 10.602 7.035 1 98 40 ARG B N 1
ATOM 1616 C CA . ARG B 1 40 ? 18.953 10.219 6.035 1 98 40 ARG B CA 1
ATOM 1617 C C . ARG B 1 40 ? 18.328 10.164 4.645 1 98 40 ARG B C 1
ATOM 1619 O O . ARG B 1 40 ? 17.266 9.57 4.453 1 98 40 ARG B O 1
ATOM 1626 N N . ARG B 1 41 ? 18.953 10.789 3.705 1 97.62 41 ARG B N 1
ATOM 1627 C CA . ARG B 1 41 ? 18.5 10.805 2.312 1 97.62 41 ARG B CA 1
ATOM 1628 C C . ARG B 1 41 ? 19.188 9.688 1.519 1 97.62 41 ARG B C 1
ATOM 1630 O O . ARG B 1 41 ? 20.391 9.719 1.308 1 97.62 41 ARG B O 1
ATOM 1637 N N . LEU B 1 42 ? 18.359 8.773 1.045 1 97.44 42 LEU B N 1
ATOM 1638 C CA . LEU B 1 42 ? 18.922 7.629 0.339 1 97.44 42 LEU B CA 1
ATOM 1639 C C . LEU B 1 42 ? 18.453 7.594 -1.109 1 97.44 42 LEU B C 1
ATOM 1641 O O . LEU B 1 42 ? 18.906 6.758 -1.896 1 97.44 42 LEU B O 1
ATOM 1645 N N . VAL B 1 43 ? 17.562 8.5 -1.444 1 98.25 43 VAL B N 1
ATOM 1646 C CA . VAL B 1 43 ? 17.031 8.633 -2.799 1 98.25 43 VAL B CA 1
ATOM 1647 C C . VAL B 1 43 ? 16.953 10.102 -3.188 1 98.25 43 VAL B C 1
ATOM 1649 O O . VAL B 1 43 ? 16.969 10.984 -2.322 1 98.25 43 VAL B O 1
ATOM 1652 N N . PRO B 1 44 ? 16.875 10.391 -4.52 1 97.06 44 PRO B N 1
ATOM 1653 C CA . PRO B 1 44 ? 16.859 11.789 -4.961 1 97.06 44 PRO B CA 1
ATOM 1654 C C . PRO B 1 44 ? 15.57 12.523 -4.562 1 97.06 44 PRO B C 1
ATOM 1656 O O . PRO B 1 44 ? 15.578 13.742 -4.383 1 97.06 44 PRO B O 1
ATOM 1659 N N . SER B 1 45 ? 14.461 11.781 -4.445 1 97.88 45 SER B N 1
ATOM 1660 C CA . SER B 1 45 ? 13.211 12.43 -4.059 1 97.88 45 SER B CA 1
ATOM 1661 C C . SER B 1 45 ? 13.273 12.953 -2.625 1 97.88 45 SER B C 1
ATOM 1663 O O . SER B 1 45 ? 14.273 12.734 -1.928 1 97.88 45 SER B O 1
ATOM 1665 N N . LEU B 1 46 ? 12.227 13.578 -2.129 1 98.19 46 LEU B N 1
ATOM 1666 C CA . LEU B 1 46 ? 12.156 14.18 -0.8 1 98.19 46 LEU B CA 1
ATOM 1667 C C . LEU B 1 46 ? 11.93 13.109 0.264 1 98.19 46 LEU B C 1
ATOM 1669 O O . LEU B 1 46 ? 11.781 13.43 1.447 1 98.19 46 LEU B O 1
ATOM 1673 N N . THR B 1 47 ? 12.031 11.859 -0.121 1 98.62 47 THR B N 1
ATOM 1674 C CA . THR B 1 47 ? 11.602 10.75 0.726 1 98.62 47 THR B CA 1
ATOM 1675 C C . THR B 1 47 ? 12.688 10.398 1.741 1 98.62 47 THR B C 1
ATOM 1677 O O . THR B 1 47 ? 13.812 10.078 1.365 1 98.62 47 THR B O 1
ATOM 1680 N N . THR B 1 48 ? 12.398 10.523 2.998 1 98.88 48 THR B N 1
ATOM 1681 C CA . THR B 1 48 ? 13.117 9.992 4.145 1 98.88 48 THR B CA 1
ATOM 1682 C C . THR B 1 48 ? 12.164 9.281 5.105 1 98.88 48 THR B C 1
ATOM 1684 O O . THR B 1 48 ? 10.945 9.445 5.008 1 98.88 48 THR B O 1
ATOM 1687 N N . PRO B 1 49 ? 12.727 8.461 6.023 1 98.88 49 PRO B N 1
ATOM 1688 C CA . PRO B 1 49 ? 11.805 7.809 6.961 1 98.88 49 PRO B CA 1
ATOM 1689 C C . PRO B 1 49 ? 10.906 8.805 7.695 1 98.88 49 PRO B C 1
ATOM 1691 O O . PRO B 1 49 ? 9.703 8.586 7.805 1 98.88 49 PRO B O 1
ATOM 1694 N N . ILE B 1 50 ? 11.422 9.945 8.141 1 98.94 50 ILE B N 1
ATOM 1695 C CA . ILE B 1 50 ? 10.641 10.891 8.93 1 98.94 50 ILE B CA 1
ATOM 1696 C C . ILE B 1 50 ? 9.766 11.734 8.016 1 98.94 50 ILE B C 1
ATOM 1698 O O . ILE B 1 50 ? 8.633 12.086 8.375 1 98.94 50 ILE B O 1
ATOM 1702 N N . SER B 1 51 ? 10.172 12.031 6.781 1 98.94 51 SER B N 1
ATOM 1703 C CA . SER B 1 51 ? 9.367 12.852 5.887 1 98.94 51 SER B CA 1
ATOM 1704 C C . SER B 1 51 ? 8.141 12.086 5.395 1 98.94 51 SER B C 1
ATOM 1706 O O . SER B 1 51 ? 7.105 12.695 5.09 1 98.94 51 SER B O 1
ATOM 1708 N N . LEU B 1 52 ? 8.242 10.781 5.316 1 98.94 52 LEU B N 1
ATOM 1709 C CA . LEU B 1 52 ? 7.094 9.953 4.953 1 98.94 52 LEU B CA 1
ATOM 1710 C C . LEU B 1 52 ? 5.953 10.141 5.949 1 98.94 52 LEU B C 1
ATOM 1712 O O . LEU B 1 52 ? 4.793 10.25 5.559 1 98.94 52 LEU B O 1
ATOM 1716 N N . LEU B 1 53 ? 6.301 10.172 7.238 1 98.94 53 LEU B N 1
ATOM 1717 C CA . LEU B 1 53 ? 5.301 10.336 8.289 1 98.94 53 LEU B CA 1
ATOM 1718 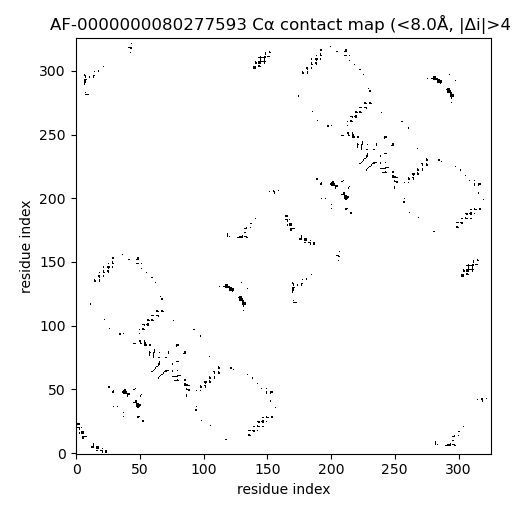C C . LEU B 1 53 ? 4.727 11.75 8.266 1 98.94 53 LEU B C 1
ATOM 1720 O O . LEU B 1 53 ? 3.525 11.938 8.484 1 98.94 53 LEU B O 1
ATOM 1724 N N . LYS B 1 54 ? 5.621 12.742 7.992 1 98.94 54 LYS B N 1
ATOM 1725 C CA . LYS B 1 54 ? 5.164 14.125 7.871 1 98.94 54 LYS B CA 1
ATOM 1726 C C . LYS B 1 54 ? 4.168 14.281 6.727 1 98.94 54 LYS B C 1
ATOM 1728 O O . LYS B 1 54 ? 3.102 14.875 6.902 1 98.94 54 LYS B O 1
ATOM 1733 N N . HIS B 1 55 ? 4.535 13.711 5.621 1 98.94 55 HIS B N 1
ATOM 1734 C CA . HIS B 1 55 ? 3.666 13.727 4.449 1 98.94 55 HIS B CA 1
ATOM 1735 C C . HIS B 1 55 ? 2.342 13.031 4.734 1 98.94 55 HIS B C 1
ATOM 1737 O O . HIS B 1 55 ? 1.281 13.508 4.328 1 98.94 55 HIS B O 1
ATOM 1743 N N . ALA B 1 56 ? 2.385 11.891 5.414 1 98.94 56 ALA B N 1
ATOM 1744 C CA . ALA B 1 56 ? 1.181 11.133 5.742 1 98.94 56 ALA B CA 1
ATOM 1745 C C . ALA B 1 56 ? 0.24 11.945 6.621 1 98.94 56 ALA B C 1
ATOM 1747 O O . ALA B 1 56 ? -0.979 11.906 6.445 1 98.94 56 ALA B O 1
ATOM 1748 N N . ALA B 1 57 ? 0.779 12.656 7.602 1 98.94 57 ALA B N 1
ATOM 1749 C CA . ALA B 1 57 ? -0.036 13.531 8.438 1 98.94 57 ALA B CA 1
ATOM 1750 C C . ALA B 1 57 ? -0.729 14.602 7.602 1 98.94 57 ALA B C 1
ATOM 1752 O O . ALA B 1 57 ? -1.917 14.875 7.789 1 98.94 57 ALA B O 1
ATOM 1753 N N . ALA B 1 58 ? 0.018 15.148 6.68 1 98.94 58 ALA B N 1
ATOM 1754 C CA . ALA B 1 58 ? -0.544 16.172 5.797 1 98.94 58 ALA B CA 1
ATOM 1755 C C . ALA B 1 58 ? -1.632 15.578 4.902 1 98.94 58 ALA B C 1
ATOM 1757 O O . ALA B 1 58 ? -2.666 16.203 4.676 1 98.94 58 ALA B O 1
ATOM 1758 N N . ALA B 1 59 ? -1.409 14.406 4.402 1 98.88 59 ALA B N 1
ATOM 1759 C CA . ALA B 1 59 ? -2.408 13.742 3.57 1 98.88 59 ALA B CA 1
ATOM 1760 C C . ALA B 1 59 ? -3.719 13.555 4.332 1 98.88 59 ALA B C 1
ATOM 1762 O O . ALA B 1 59 ? -4.801 13.781 3.781 1 98.88 59 ALA B O 1
ATOM 1763 N N . GLU B 1 60 ? -3.588 13.141 5.586 1 98.94 60 GLU B N 1
ATOM 1764 C CA . GLU B 1 60 ? -4.77 13.023 6.438 1 98.94 60 GLU B CA 1
ATOM 1765 C C . GLU B 1 60 ? -5.504 14.359 6.551 1 98.94 60 GLU B C 1
ATOM 1767 O O . GLU B 1 60 ? -6.727 14.414 6.414 1 98.94 60 GLU B O 1
ATOM 1772 N N . ARG B 1 61 ? -4.805 15.406 6.797 1 98.88 61 ARG B N 1
ATOM 1773 C CA . ARG B 1 61 ? -5.414 16.719 6.945 1 98.88 61 ARG B CA 1
ATOM 1774 C C . ARG B 1 61 ? -6.074 17.172 5.648 1 98.88 61 ARG B C 1
ATOM 1776 O O . ARG B 1 61 ? -7.18 17.719 5.664 1 98.88 61 ARG B O 1
ATOM 1783 N N . ILE B 1 62 ? -5.395 16.938 4.52 1 98.62 62 ILE B N 1
ATOM 1784 C CA . ILE B 1 62 ? -5.91 17.359 3.221 1 98.62 62 ILE B CA 1
ATOM 1785 C C . ILE B 1 62 ? -7.227 16.641 2.93 1 98.62 62 ILE B C 1
ATOM 1787 O O . ILE B 1 62 ? -8.242 17.281 2.65 1 98.62 62 ILE B O 1
ATOM 1791 N N . TRP B 1 63 ? -7.242 15.375 3.066 1 98.69 63 TRP B N 1
ATOM 1792 C CA . TRP B 1 63 ? -8.406 14.609 2.633 1 98.69 63 TRP B CA 1
ATOM 1793 C C . TRP B 1 63 ? -9.547 14.742 3.631 1 98.69 63 TRP B C 1
ATOM 1795 O O . TRP B 1 63 ? -10.711 14.836 3.238 1 98.69 63 TRP B O 1
ATOM 1805 N N . PHE B 1 64 ? -9.273 14.797 4.949 1 98.88 64 PHE B N 1
ATOM 1806 C CA . PHE B 1 64 ? -10.367 14.719 5.906 1 98.88 64 PHE B CA 1
ATOM 1807 C C . PHE B 1 64 ? -10.68 16.094 6.484 1 98.88 64 PHE B C 1
ATOM 1809 O O . PHE B 1 64 ? -11.836 16.5 6.523 1 98.88 64 PHE B O 1
ATOM 1816 N N . GLN B 1 65 ? -9.672 16.844 6.891 1 98.81 65 GLN B N 1
ATOM 1817 C CA . GLN B 1 65 ? -9.953 18.156 7.465 1 98.81 65 GLN B CA 1
ATOM 1818 C C . GLN B 1 65 ? -10.312 19.172 6.383 1 98.81 65 GLN B C 1
ATOM 1820 O O . GLN B 1 65 ? -11.375 19.781 6.434 1 98.81 65 GLN B O 1
ATOM 1825 N N . ARG B 1 66 ? -9.469 19.297 5.32 1 98.31 66 ARG B N 1
ATOM 1826 C CA . ARG B 1 66 ? -9.742 20.266 4.27 1 98.31 66 ARG B CA 1
ATOM 1827 C C . ARG B 1 66 ? -10.93 19.828 3.414 1 98.31 66 ARG B C 1
ATOM 1829 O O . ARG B 1 66 ? -11.906 20.562 3.273 1 98.31 66 ARG B O 1
ATOM 1836 N N . PHE B 1 67 ? -10.898 18.578 2.881 1 98.06 67 PHE B N 1
ATOM 1837 C CA . PHE B 1 67 ? -11.875 18.156 1.889 1 98.06 67 PHE B CA 1
ATOM 1838 C C . PHE B 1 67 ? -13.18 17.734 2.559 1 98.06 67 PHE B C 1
ATOM 1840 O O . PHE B 1 67 ? -14.211 18.391 2.385 1 98.06 67 PHE B O 1
ATOM 1847 N N . TRP B 1 68 ? -13.219 16.812 3.426 1 98.62 68 TRP B N 1
ATOM 1848 C CA . TRP B 1 68 ? -14.469 16.25 3.914 1 98.62 68 TRP B CA 1
ATOM 1849 C C . TRP B 1 68 ? -15.094 17.156 4.977 1 98.62 68 TRP B C 1
ATOM 1851 O O . TRP B 1 68 ? -16.297 17.391 4.961 1 98.62 68 TRP B O 1
ATOM 1861 N N . ALA B 1 69 ? -14.281 17.641 5.914 1 98.62 69 ALA B N 1
ATOM 1862 C CA . ALA B 1 69 ? -14.828 18.516 6.949 1 98.62 69 ALA B CA 1
ATOM 1863 C C . ALA B 1 69 ? -14.984 19.953 6.438 1 98.62 69 ALA B C 1
ATOM 1865 O O . ALA B 1 69 ? -15.672 20.766 7.059 1 98.62 69 ALA B O 1
ATOM 1866 N N . GLY B 1 70 ? -14.227 20.297 5.289 1 98.06 70 GLY B N 1
ATOM 1867 C CA . GLY B 1 70 ? -14.383 21.609 4.672 1 98.06 70 GLY B CA 1
ATOM 1868 C C . GLY B 1 70 ? -13.664 22.719 5.422 1 98.06 70 GLY B C 1
ATOM 1869 O O . GLY B 1 70 ? -14.078 23.875 5.375 1 98.06 70 GLY B O 1
ATOM 1870 N N . LEU B 1 71 ? -12.648 22.375 6.168 1 98.31 71 LEU B N 1
ATOM 1871 C CA . LEU B 1 71 ? -11.922 23.375 6.93 1 98.31 71 LEU B CA 1
ATOM 1872 C C . LEU B 1 71 ? -11.016 24.203 6.023 1 98.31 71 LEU B C 1
ATOM 1874 O O . LEU B 1 71 ? -10.414 23.672 5.086 1 98.31 71 LEU B O 1
ATOM 1878 N N . ASP B 1 72 ? -10.867 25.438 6.34 1 98.06 72 ASP B N 1
ATOM 1879 C CA . ASP B 1 72 ? -9.812 26.25 5.746 1 98.06 72 ASP B CA 1
ATOM 1880 C C . ASP B 1 72 ? -8.43 25.781 6.207 1 98.06 72 ASP B C 1
ATOM 1882 O O . ASP B 1 72 ? -8.289 25.25 7.309 1 98.06 72 ASP B O 1
ATOM 1886 N N . GLU B 1 73 ? -7.527 26 5.324 1 97.62 73 GLU B N 1
ATOM 1887 C CA . GLU B 1 73 ? -6.152 25.609 5.633 1 97.62 73 GLU B CA 1
ATOM 1888 C C . GLU B 1 73 ? -5.742 26.109 7.02 1 97.62 73 GLU B C 1
ATOM 1890 O O . GLU B 1 73 ? -5.133 25.359 7.789 1 97.62 73 GLU B O 1
ATOM 1895 N N . ALA B 1 74 ? -6.098 27.328 7.414 1 97.19 74 ALA B N 1
ATOM 1896 C CA . ALA B 1 74 ? -5.707 27.953 8.672 1 97.19 74 ALA B CA 1
ATOM 1897 C C . ALA B 1 74 ? -6.348 27.25 9.867 1 97.19 74 ALA B C 1
ATOM 1899 O O . ALA B 1 74 ? -5.875 27.375 10.992 1 97.19 74 ALA B O 1
ATOM 1900 N N . ASP B 1 75 ? -7.418 26.5 9.641 1 98.25 75 ASP B N 1
ATOM 1901 C CA . ASP B 1 75 ? -8.164 25.844 10.719 1 98.25 75 ASP B CA 1
ATOM 1902 C C . ASP B 1 75 ? -7.727 24.391 10.891 1 98.25 75 ASP B C 1
ATOM 1904 O O . ASP B 1 75 ? -8.188 23.703 11.805 1 98.25 75 ASP B O 1
ATOM 1908 N N . CYS B 1 76 ? -6.855 23.938 10.008 1 98.56 76 CYS B N 1
ATOM 1909 C CA . CYS B 1 76 ? -6.32 22.594 10.133 1 98.56 76 CYS B CA 1
ATOM 1910 C C . CYS B 1 76 ? -5.27 22.516 11.234 1 98.56 76 CYS B C 1
ATOM 1912 O O . CYS B 1 76 ? -4.66 23.531 11.586 1 98.56 76 CYS B O 1
ATOM 1914 N N . ASP B 1 77 ? -5.02 21.422 11.812 1 97.94 77 ASP B N 1
ATOM 1915 C CA . ASP B 1 77 ? -4.113 21.281 12.945 1 97.94 77 ASP B CA 1
ATOM 1916 C C . ASP B 1 77 ? -2.682 21.016 12.477 1 97.94 77 ASP B C 1
ATOM 1918 O O . ASP B 1 77 ? -1.949 20.25 13.094 1 97.94 77 ASP B O 1
ATOM 1922 N N . GLY B 1 78 ? -2.318 21.516 11.312 1 98.12 78 GLY B N 1
ATOM 1923 C CA . GLY B 1 78 ? -0.995 21.406 10.719 1 98.12 78 GLY B CA 1
ATOM 1924 C C . GLY B 1 78 ? -0.984 21.703 9.227 1 98.12 78 GLY B C 1
ATOM 1925 O O . GLY B 1 78 ? -1.992 22.141 8.672 1 98.12 78 GLY B O 1
ATOM 1926 N N . TYR B 1 79 ? 0.177 21.547 8.57 1 98.38 79 TYR B N 1
ATOM 1927 C CA . TYR B 1 79 ? 0.342 21.828 7.148 1 98.38 79 TYR B CA 1
ATOM 1928 C C . TYR B 1 79 ? -0.583 20.953 6.309 1 98.38 79 TYR B C 1
ATOM 1930 O O . TYR B 1 79 ? -0.634 19.734 6.492 1 98.38 79 TYR B O 1
ATOM 1938 N N . SER B 1 80 ? -1.38 21.578 5.375 1 98.44 80 SER B N 1
ATOM 1939 C CA . SER B 1 80 ? -2.408 20.828 4.66 1 98.44 80 SER B CA 1
ATOM 1940 C C . SER B 1 80 ? -2.523 21.297 3.211 1 98.44 80 SER B C 1
ATOM 1942 O O . SER B 1 80 ? -3.557 21.094 2.57 1 98.44 80 SER B O 1
ATOM 1944 N N . LYS B 1 81 ? -1.535 21.984 2.717 1 97.81 81 LYS B N 1
ATOM 1945 C CA . LYS B 1 81 ? -1.521 22.297 1.291 1 97.81 81 LYS B CA 1
ATOM 1946 C C . LYS B 1 81 ? -1.142 21.078 0.461 1 97.81 81 LYS B C 1
ATOM 1948 O O . LYS B 1 81 ? -0.42 20.203 0.936 1 97.81 81 LYS B O 1
ATOM 1953 N N . ARG B 1 82 ? -1.589 21.094 -0.723 1 96.31 82 ARG B N 1
ATOM 1954 C CA . ARG B 1 82 ? -1.324 19.984 -1.63 1 96.31 82 ARG B CA 1
ATOM 1955 C C . ARG B 1 82 ? -0.067 20.234 -2.455 1 96.31 82 ARG B C 1
ATOM 1957 O O . ARG B 1 82 ? -0.141 20.406 -3.674 1 96.31 82 ARG B O 1
ATOM 1964 N N . ASP B 1 83 ? 1.003 20.25 -1.825 1 97.81 83 ASP B N 1
ATOM 1965 C CA . ASP B 1 83 ? 2.277 20.484 -2.492 1 97.81 83 ASP B CA 1
ATOM 1966 C C . ASP B 1 83 ? 3.416 19.75 -1.785 1 97.81 83 ASP B C 1
ATOM 1968 O O . ASP B 1 83 ? 3.178 18.953 -0.875 1 97.81 83 ASP B O 1
ATOM 1972 N N . GLU B 1 84 ? 4.648 20.016 -2.219 1 97.94 84 GLU B N 1
ATOM 1973 C CA . GLU B 1 84 ? 5.805 19.281 -1.714 1 97.94 84 GLU B CA 1
ATOM 1974 C C . GLU B 1 84 ? 6.129 19.672 -0.277 1 97.94 84 GLU B C 1
ATOM 1976 O O . GLU B 1 84 ? 6.887 18.984 0.408 1 97.94 84 GLU B O 1
ATOM 1981 N N . GLY B 1 85 ? 5.523 20.688 0.199 1 98.5 85 GLY B N 1
ATOM 1982 C CA . GLY B 1 85 ? 5.695 21.078 1.589 1 98.5 85 GLY B CA 1
ATOM 1983 C C . GLY B 1 85 ? 5.242 20.016 2.568 1 98.5 85 GLY B C 1
ATOM 1984 O O . GLY B 1 85 ? 5.609 20.062 3.746 1 98.5 85 GLY B O 1
ATOM 1985 N N . THR B 1 86 ? 4.492 19.094 2.086 1 98.62 86 THR B N 1
ATOM 1986 C CA . THR B 1 86 ? 4 18.016 2.93 1 98.62 86 THR B CA 1
ATOM 1987 C C . THR B 1 86 ? 5.152 17.125 3.402 1 98.62 86 THR B C 1
ATOM 1989 O O . THR B 1 86 ? 5.02 16.406 4.395 1 98.62 86 THR B O 1
ATOM 1992 N N . PHE B 1 87 ? 6.281 17.234 2.74 1 98.75 87 PHE B N 1
ATOM 1993 C CA . PHE B 1 87 ? 7.414 16.391 3.092 1 98.75 87 PHE B CA 1
ATOM 1994 C C . PHE B 1 87 ? 8.398 17.141 3.975 1 98.75 87 PHE B C 1
ATOM 1996 O O . PHE B 1 87 ? 9.406 16.578 4.414 1 98.75 87 PHE B O 1
ATOM 2003 N N . THR B 1 88 ? 8.141 18.406 4.301 1 98.62 88 THR B N 1
ATOM 2004 C CA . THR B 1 88 ? 9.102 19.234 5.008 1 98.62 88 THR B CA 1
ATOM 2005 C C . THR B 1 88 ? 9.055 18.969 6.512 1 98.62 88 THR B C 1
ATOM 2007 O O . THR B 1 88 ? 7.996 19.062 7.133 1 98.62 88 THR B O 1
ATOM 2010 N N . VAL B 1 89 ? 10.18 18.609 7.059 1 98.56 89 VAL B N 1
ATOM 2011 C CA . VAL B 1 89 ? 10.383 18.469 8.492 1 98.56 89 VAL B CA 1
ATOM 2012 C C . VAL B 1 89 ? 11.398 19.5 8.977 1 98.56 89 VAL B C 1
ATOM 2014 O O . VAL B 1 89 ? 12.539 19.547 8.5 1 98.56 89 VAL B O 1
ATOM 2017 N N . THR B 1 90 ? 10.984 20.312 9.898 1 97.75 90 THR B N 1
ATOM 2018 C CA . THR B 1 90 ? 11.898 21.359 10.375 1 97.75 90 THR B CA 1
ATOM 2019 C C . THR B 1 90 ? 12.953 20.75 11.297 1 97.75 90 THR B C 1
ATOM 2021 O O . THR B 1 90 ? 12.797 19.641 11.789 1 97.75 90 THR B O 1
ATOM 2024 N N . ASP B 1 91 ? 14 21.516 11.578 1 96.38 91 ASP B N 1
ATOM 2025 C CA . ASP B 1 91 ? 15.141 21.031 12.352 1 96.38 91 ASP B CA 1
ATOM 2026 C C . ASP B 1 91 ? 14.734 20.734 13.797 1 96.38 91 ASP B C 1
ATOM 2028 O O . ASP B 1 91 ? 15.328 19.875 14.453 1 96.38 91 ASP B O 1
ATOM 2032 N N . ASP B 1 92 ? 13.727 21.375 14.258 1 96.88 92 ASP B N 1
ATOM 2033 C CA . ASP B 1 92 ? 13.359 21.281 15.664 1 96.88 92 ASP B CA 1
ATOM 2034 C C . ASP B 1 92 ? 12.344 20.172 15.891 1 96.88 92 ASP B C 1
ATOM 2036 O O . ASP B 1 92 ? 12.031 19.812 17.031 1 96.88 92 ASP B O 1
ATOM 2040 N N . GLU B 1 93 ? 11.859 19.594 14.859 1 98.44 93 GLU B N 1
ATOM 2041 C CA . GLU B 1 93 ? 10.93 18.484 14.977 1 98.44 93 GLU B CA 1
ATOM 2042 C C . GLU B 1 93 ? 11.664 17.156 15.141 1 98.44 93 GLU B C 1
ATOM 2044 O O . GLU B 1 93 ? 12.531 16.812 14.336 1 98.44 93 GLU B O 1
ATOM 2049 N N . THR B 1 94 ? 11.297 16.391 16.203 1 98.62 94 THR B N 1
ATOM 2050 C CA . THR B 1 94 ? 11.875 15.07 16.406 1 98.62 94 THR B CA 1
ATOM 2051 C C . THR B 1 94 ? 11.016 14 15.734 1 98.62 94 THR B C 1
ATOM 2053 O O . THR B 1 94 ? 9.867 14.25 15.375 1 98.62 94 THR B O 1
ATOM 2056 N N . LEU B 1 95 ? 11.586 12.852 15.547 1 98.81 95 LEU B N 1
ATOM 2057 C CA . LEU B 1 95 ? 10.82 11.727 15.031 1 98.81 95 LEU B CA 1
ATOM 2058 C C . LEU B 1 95 ? 9.609 11.438 15.906 1 98.81 95 LEU B C 1
ATOM 2060 O O . LEU B 1 95 ? 8.508 11.195 15.398 1 98.81 95 LEU B O 1
ATOM 2064 N N . ALA B 1 96 ? 9.82 11.492 17.203 1 98.75 96 ALA B N 1
ATOM 2065 C CA . ALA B 1 96 ? 8.727 11.258 18.156 1 98.75 96 ALA B CA 1
ATOM 2066 C C . ALA B 1 96 ? 7.609 12.281 17.953 1 98.75 96 ALA B C 1
ATOM 2068 O O . ALA B 1 96 ? 6.426 11.938 18 1 98.75 96 ALA B O 1
ATOM 2069 N N . ASP B 1 97 ? 8.016 13.531 17.719 1 98.62 97 ASP B N 1
ATOM 2070 C CA . ASP B 1 97 ? 7.039 14.594 17.484 1 98.62 97 ASP B CA 1
ATOM 2071 C C . ASP B 1 97 ? 6.234 14.328 16.219 1 98.62 97 ASP B C 1
ATOM 2073 O O . ASP B 1 97 ? 5.02 14.531 16.188 1 98.62 97 ASP B O 1
ATOM 2077 N N . VAL B 1 98 ? 6.891 13.938 15.188 1 98.88 98 VAL B N 1
ATOM 2078 C CA . VAL B 1 98 ? 6.262 13.727 13.891 1 98.88 98 VAL B CA 1
ATOM 2079 C C . VAL B 1 98 ? 5.352 12.5 13.945 1 98.88 98 VAL B C 1
ATOM 2081 O O . VAL B 1 98 ? 4.262 12.5 13.367 1 98.88 98 VAL B O 1
ATOM 2084 N N . ILE B 1 99 ? 5.742 11.414 14.672 1 98.94 99 ILE B N 1
ATOM 2085 C CA . ILE B 1 99 ? 4.879 10.258 14.891 1 98.94 99 ILE B CA 1
ATOM 2086 C C . ILE B 1 99 ? 3.615 10.688 15.633 1 98.94 99 ILE B C 1
ATOM 2088 O O . ILE B 1 99 ? 2.504 10.328 15.234 1 98.94 99 ILE B O 1
ATOM 2092 N N . ALA B 1 100 ? 3.779 11.508 16.656 1 98.81 100 ALA B N 1
ATOM 2093 C CA . ALA B 1 100 ? 2.635 12 17.422 1 98.81 100 ALA B CA 1
ATOM 2094 C C . ALA B 1 100 ? 1.714 12.844 16.531 1 98.81 100 ALA B C 1
ATOM 2096 O O . ALA B 1 100 ? 0.489 12.773 16.672 1 98.81 100 ALA B O 1
ATOM 2097 N N . GLU B 1 101 ? 2.311 13.688 15.727 1 98.81 101 GLU B N 1
ATOM 2098 C CA . GLU B 1 101 ? 1.549 14.484 14.773 1 98.81 101 GLU B CA 1
ATOM 2099 C C . GLU B 1 101 ? 0.711 13.602 13.852 1 98.81 101 GLU B C 1
ATOM 2101 O O . GLU B 1 101 ? -0.476 13.867 13.641 1 98.81 101 GLU B O 1
ATOM 2106 N N . PHE B 1 102 ? 1.305 1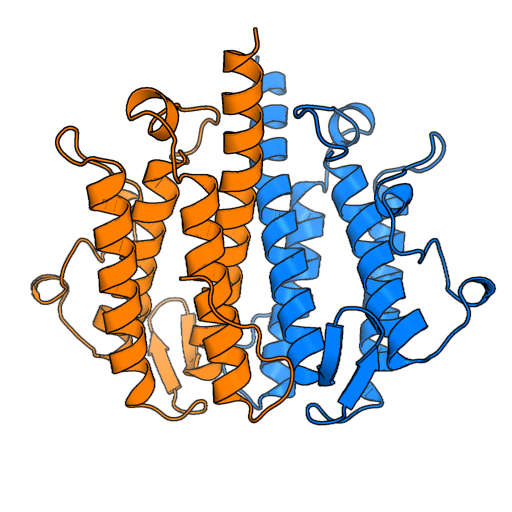2.586 13.289 1 98.94 102 PHE B N 1
ATOM 2107 C CA . PHE B 1 102 ? 0.606 11.664 12.406 1 98.94 102 PHE B CA 1
ATOM 2108 C C . PHE B 1 102 ? -0.526 10.961 13.141 1 98.94 102 PHE B C 1
ATOM 2110 O O . PHE B 1 102 ? -1.638 10.844 12.617 1 98.94 102 PHE B O 1
ATOM 2117 N N . GLU B 1 103 ? -0.281 10.531 14.367 1 98.88 103 GLU B N 1
ATOM 2118 C CA . GLU B 1 103 ? -1.299 9.867 15.172 1 98.88 103 GLU B CA 1
ATOM 2119 C C . GLU B 1 103 ? -2.467 10.805 15.469 1 98.88 103 GLU B C 1
ATOM 2121 O O . GLU B 1 103 ? -3.627 10.391 15.43 1 98.88 103 GLU B O 1
ATOM 2126 N N . ARG B 1 104 ? -2.18 12.039 15.773 1 98.75 104 ARG B N 1
ATOM 2127 C CA . ARG B 1 104 ? -3.229 13.016 16.031 1 98.75 104 ARG B CA 1
ATOM 2128 C C . ARG B 1 104 ? -4.07 13.258 14.781 1 98.75 104 ARG B C 1
ATOM 2130 O O . ARG B 1 104 ? -5.301 13.312 14.852 1 98.75 104 ARG B O 1
ATOM 2137 N N . ALA B 1 105 ? -3.375 13.43 13.633 1 98.88 105 ALA B N 1
ATOM 2138 C CA . ALA B 1 105 ? -4.094 13.625 12.375 1 98.88 105 ALA B CA 1
ATOM 2139 C C . ALA B 1 105 ? -4.984 12.43 12.062 1 98.88 105 ALA B C 1
ATOM 2141 O O . ALA B 1 105 ? -6.113 12.594 11.586 1 98.88 105 ALA B O 1
ATOM 2142 N N . SER B 1 106 ? -4.469 11.227 12.328 1 98.88 106 SER B N 1
ATOM 2143 C CA . SER B 1 106 ? -5.215 10 12.086 1 98.88 106 SER B CA 1
ATOM 2144 C C . SER B 1 106 ? -6.477 9.938 12.945 1 98.88 106 SER B C 1
ATOM 2146 O O . SER B 1 106 ? -7.543 9.562 12.461 1 98.88 106 SER B O 1
ATOM 2148 N N . LYS B 1 107 ? -6.305 10.289 14.211 1 98.69 107 LYS B N 1
ATOM 2149 C CA . LYS B 1 107 ? -7.449 10.305 15.117 1 98.69 107 LYS B CA 1
ATOM 2150 C C . LYS B 1 107 ? -8.523 11.273 14.633 1 98.69 107 LYS B C 1
ATOM 2152 O O . LYS B 1 107 ? -9.711 10.938 14.625 1 98.69 107 LYS B O 1
ATOM 2157 N N . ARG B 1 108 ? -8.102 12.438 14.234 1 98.75 108 ARG B N 1
ATOM 2158 C CA . ARG B 1 108 ? -9.039 13.445 13.734 1 98.75 108 ARG B CA 1
ATOM 2159 C C . ARG B 1 108 ? -9.711 12.977 12.453 1 98.75 108 ARG B C 1
ATOM 2161 O O . ARG B 1 108 ? -10.906 13.203 12.25 1 98.75 108 ARG B O 1
ATOM 2168 N N . SER B 1 109 ? -8.969 12.344 11.578 1 98.88 109 SER B N 1
ATOM 2169 C CA . SER B 1 109 ? -9.516 11.797 10.336 1 98.88 109 SER B CA 1
ATOM 2170 C C . SER B 1 109 ? -10.625 10.781 10.625 1 98.88 109 SER B C 1
ATOM 2172 O O . SER B 1 109 ? -11.664 10.789 9.961 1 98.88 109 SER B O 1
ATOM 2174 N N . ARG B 1 110 ? -10.375 9.945 11.625 1 98.56 110 ARG B N 1
ATOM 2175 C CA . ARG B 1 110 ? -11.383 8.953 12 1 98.56 110 ARG B CA 1
ATOM 2176 C C . ARG B 1 110 ? -12.664 9.625 12.469 1 98.56 110 ARG B C 1
ATOM 2178 O O . ARG B 1 110 ? -13.766 9.211 12.094 1 98.56 110 ARG B O 1
ATOM 2185 N N . GLU B 1 111 ? -12.516 10.625 13.281 1 98.75 111 GLU B N 1
ATOM 2186 C CA . GLU B 1 111 ? -13.672 11.367 13.773 1 98.75 111 GLU B CA 1
ATOM 2187 C C . GLU B 1 111 ? -14.469 11.992 12.633 1 98.75 111 GLU B C 1
ATOM 2189 O O . GLU B 1 111 ? -15.695 11.906 12.602 1 98.75 111 GLU B O 1
ATOM 2194 N N . ILE B 1 112 ? -13.789 12.602 11.719 1 98.88 112 ILE B N 1
ATOM 2195 C CA . ILE B 1 112 ? -14.438 13.273 10.602 1 98.88 112 ILE B CA 1
ATOM 2196 C C . ILE B 1 112 ? -15.141 12.25 9.711 1 98.88 112 ILE B C 1
ATOM 2198 O O . ILE B 1 112 ? -16.297 12.438 9.336 1 98.88 112 ILE B O 1
ATOM 2202 N N . ALA B 1 113 ? -14.422 11.164 9.383 1 98.88 113 ALA B N 1
ATOM 2203 C CA . ALA B 1 113 ? -14.992 10.125 8.531 1 98.88 113 ALA B CA 1
ATOM 2204 C C . ALA B 1 113 ? -16.281 9.562 9.133 1 98.88 113 ALA B C 1
ATOM 2206 O O . ALA B 1 113 ? -17.203 9.203 8.398 1 98.88 113 ALA B O 1
ATOM 2207 N N . GLY B 1 114 ? -16.312 9.516 10.469 1 98.69 114 GLY B N 1
ATOM 2208 C CA . GLY B 1 114 ? -17.469 8.953 11.164 1 98.69 114 GLY B CA 1
ATOM 2209 C C . GLY B 1 114 ? -18.734 9.75 10.969 1 98.69 114 GLY B C 1
ATOM 2210 O O . GLY B 1 114 ? -19.828 9.266 11.266 1 98.69 114 GLY B O 1
ATOM 2211 N N . ARG B 1 115 ? -18.641 10.938 10.43 1 98.62 115 ARG B N 1
ATOM 2212 C CA . ARG B 1 115 ? -19.781 11.82 10.234 1 98.62 115 ARG B CA 1
ATOM 2213 C C . ARG B 1 115 ? -20.484 11.523 8.906 1 98.62 115 ARG B C 1
ATOM 2215 O O . ARG B 1 115 ? -21.531 12.102 8.617 1 98.62 115 ARG B O 1
ATOM 2222 N N . PHE B 1 116 ? -19.922 10.664 8.094 1 98.88 116 PHE B N 1
ATOM 2223 C CA . PHE B 1 116 ? -20.406 10.438 6.738 1 98.88 116 PHE B CA 1
ATOM 2224 C C . PHE B 1 116 ? -20.688 8.953 6.504 1 98.88 116 PHE B C 1
ATOM 2226 O O . PHE B 1 116 ? -20.031 8.094 7.102 1 98.88 116 PHE B O 1
ATOM 2233 N N . ASP B 1 117 ? -21.672 8.703 5.629 1 98.75 117 ASP B N 1
ATOM 2234 C CA . ASP B 1 117 ? -21.844 7.352 5.105 1 98.75 117 ASP B CA 1
ATOM 2235 C C . ASP B 1 117 ? -20.812 7.047 4.023 1 98.75 117 ASP B C 1
ATOM 2237 O O . ASP B 1 117 ? -20.312 7.957 3.359 1 98.75 117 ASP B O 1
ATOM 2241 N N . LEU B 1 118 ? -20.531 5.793 3.826 1 98.81 118 LEU B N 1
ATOM 2242 C CA . LEU B 1 118 ? -19.5 5.367 2.887 1 98.81 118 LEU B CA 1
ATOM 2243 C C . LEU B 1 118 ? -19.844 5.82 1.469 1 98.81 118 LEU B C 1
ATOM 2245 O O . LEU B 1 118 ? -18.938 6.062 0.661 1 98.81 118 LEU B O 1
ATOM 2249 N N . ASP B 1 119 ? -21.078 5.965 1.141 1 98.31 119 ASP B N 1
ATOM 2250 C CA . ASP B 1 119 ? -21.469 6.305 -0.224 1 98.31 119 ASP B CA 1
ATOM 2251 C C . ASP B 1 119 ? -21.672 7.812 -0.379 1 98.31 119 ASP B C 1
ATOM 2253 O O . ASP B 1 119 ? -22.016 8.289 -1.462 1 98.31 119 ASP B O 1
ATOM 2257 N N . ASP B 1 120 ? -21.531 8.578 0.725 1 98.75 120 ASP B N 1
ATOM 2258 C CA . ASP B 1 120 ? -21.547 10.031 0.581 1 98.75 120 ASP B CA 1
ATOM 2259 C C . ASP B 1 120 ? -20.453 10.492 -0.384 1 98.75 120 ASP B C 1
ATOM 2261 O O . ASP B 1 120 ? -19.359 9.93 -0.409 1 98.75 120 ASP B O 1
ATOM 2265 N N . THR B 1 121 ? -20.734 11.586 -1.185 1 98.75 121 THR B N 1
ATOM 2266 C CA . THR B 1 121 ? -19.766 12.047 -2.178 1 98.75 121 THR B CA 1
ATOM 2267 C C . THR B 1 121 ? -19.5 13.539 -2.014 1 98.75 121 THR B C 1
ATOM 2269 O O . THR B 1 121 ? -20.328 14.266 -1.454 1 98.75 121 THR B O 1
ATOM 2272 N N . LYS B 1 122 ? -18.359 13.93 -2.414 1 98.31 122 LYS B N 1
ATOM 2273 C CA . LYS B 1 122 ? -17.953 15.32 -2.607 1 98.31 122 LYS B CA 1
ATOM 2274 C C . LYS B 1 122 ? -17.172 15.484 -3.9 1 98.31 122 LYS B C 1
ATOM 2276 O O . LYS B 1 122 ? -16.562 14.531 -4.391 1 98.31 122 LYS B O 1
ATOM 2281 N N . THR B 1 123 ? -17.188 16.656 -4.469 1 98 123 THR B N 1
ATOM 2282 C CA . THR B 1 123 ? -16.469 16.953 -5.711 1 98 123 THR B CA 1
ATOM 2283 C C . THR B 1 123 ? -15.32 17.906 -5.469 1 98 123 THR B C 1
ATOM 2285 O O . THR B 1 123 ? -15.484 18.938 -4.801 1 98 123 THR B O 1
ATOM 2288 N N . PHE B 1 124 ? -14.172 17.562 -5.93 1 94 124 PHE B N 1
ATOM 2289 C CA . PHE B 1 124 ? -12.977 18.375 -5.734 1 94 124 PHE B CA 1
ATOM 2290 C C . PHE B 1 124 ? -12.273 18.609 -7.062 1 94 124 PHE B C 1
ATOM 2292 O O . PHE B 1 124 ? -12.32 17.766 -7.961 1 94 124 PHE B O 1
ATOM 2299 N N . PRO B 1 125 ? -11.648 19.766 -7.129 1 89.56 125 PRO B N 1
ATOM 2300 C CA . PRO B 1 125 ? -10.812 19.984 -8.312 1 89.56 125 PRO B CA 1
ATOM 2301 C C . PRO B 1 125 ? -9.727 18.922 -8.469 1 89.56 125 PRO B C 1
ATOM 2303 O O . PRO B 1 125 ? -9.031 18.594 -7.504 1 89.56 125 PRO B O 1
ATOM 2306 N N . GLY B 1 126 ? -9.586 18.297 -9.641 1 88.56 126 GLY B N 1
ATOM 2307 C CA . GLY B 1 126 ? -8.562 17.297 -9.883 1 88.56 126 GLY B CA 1
ATOM 2308 C C . GLY B 1 126 ? -9.078 15.875 -9.758 1 88.56 126 GLY B C 1
ATOM 2309 O O . GLY B 1 126 ? -8.914 15.07 -10.672 1 88.56 126 GLY B O 1
ATOM 2310 N N . GLU B 1 127 ? -9.812 15.562 -8.57 1 91.38 127 GLU B N 1
ATOM 2311 C CA . GLU B 1 127 ? -10.273 14.203 -8.297 1 91.38 127 GLU B CA 1
ATOM 2312 C C . GLU B 1 127 ? -11.68 13.977 -8.852 1 91.38 127 GLU B C 1
ATOM 2314 O O . GLU B 1 127 ? -12.102 12.836 -9.031 1 91.38 127 GLU B O 1
ATOM 2319 N N . GLY B 1 128 ? -12.32 15.086 -9.141 1 96.06 128 GLY B N 1
ATOM 2320 C CA . GLY B 1 128 ? -13.734 14.938 -9.453 1 96.06 128 GLY B CA 1
ATOM 2321 C C . GLY B 1 128 ? -14.562 14.516 -8.258 1 96.06 128 GLY B C 1
ATOM 2322 O O . GLY B 1 128 ? -14.289 14.93 -7.129 1 96.06 128 GLY B O 1
ATOM 2323 N N . THR B 1 129 ? -15.664 13.797 -8.539 1 98.38 129 THR B N 1
ATOM 2324 C CA . THR B 1 129 ? -16.547 13.336 -7.469 1 98.38 129 THR B CA 1
ATOM 2325 C C . THR B 1 129 ? -15.992 12.07 -6.82 1 98.38 129 THR B C 1
ATOM 2327 O O . THR B 1 129 ? -15.695 11.086 -7.508 1 98.38 129 THR B O 1
ATOM 2330 N N . VAL B 1 130 ? -15.836 12.156 -5.496 1 98.56 130 VAL B N 1
ATOM 2331 C CA . VAL B 1 130 ? -15.312 10.992 -4.797 1 98.56 130 VAL B CA 1
ATOM 2332 C C . VAL B 1 130 ? -16.25 10.617 -3.643 1 98.56 130 VAL B C 1
ATOM 2334 O O . VAL B 1 130 ? -16.875 11.492 -3.045 1 98.56 130 VAL B O 1
ATOM 2337 N N . SER B 1 131 ? -16.312 9.367 -3.328 1 98.88 131 SER B N 1
ATOM 2338 C CA . SER B 1 131 ? -17.062 8.883 -2.174 1 98.88 131 SER B CA 1
ATOM 2339 C C . SER B 1 131 ? -16.172 8.758 -0.947 1 98.88 131 SER B C 1
ATOM 2341 O O . SER B 1 131 ? -14.945 8.742 -1.065 1 98.88 131 SER B O 1
ATOM 2343 N N . LEU B 1 132 ? -16.781 8.703 0.223 1 98.88 132 LEU B N 1
ATOM 2344 C CA . LEU B 1 132 ? -16 8.414 1.419 1 98.88 132 LEU B CA 1
ATOM 2345 C C . LEU B 1 132 ? -15.359 7.031 1.334 1 98.88 132 LEU B C 1
ATOM 2347 O O . LEU B 1 132 ? -14.227 6.832 1.78 1 98.88 132 LEU B O 1
ATOM 2351 N N . ARG B 1 133 ? -16.125 6.035 0.741 1 98.88 133 ARG B N 1
ATOM 2352 C CA . ARG B 1 133 ? -15.578 4.699 0.511 1 98.88 133 ARG B CA 1
ATOM 2353 C C . ARG B 1 133 ? -14.258 4.773 -0.252 1 98.88 133 ARG B C 1
ATOM 2355 O O . ARG B 1 133 ? -13.242 4.234 0.195 1 98.88 133 ARG B O 1
ATOM 2362 N N . TRP B 1 134 ? -14.305 5.473 -1.295 1 98.81 134 TRP B N 1
ATOM 2363 C CA . TRP B 1 134 ? -13.109 5.609 -2.125 1 98.81 134 TRP B CA 1
ATOM 2364 C C . TRP B 1 134 ? -11.992 6.312 -1.363 1 98.81 134 TRP B C 1
ATOM 2366 O O . TRP B 1 134 ? -10.828 5.93 -1.469 1 98.81 134 TRP B O 1
ATOM 2376 N N . THR B 1 135 ? -12.336 7.348 -0.662 1 98.88 135 THR B N 1
ATOM 2377 C CA . THR B 1 135 ? -11.352 8.109 0.094 1 98.88 135 THR B CA 1
ATOM 2378 C C . THR B 1 135 ? -10.625 7.215 1.096 1 98.88 135 THR B C 1
ATOM 2380 O O . THR B 1 135 ? -9.398 7.266 1.206 1 98.88 135 THR B O 1
ATOM 2383 N N . LEU B 1 136 ? -11.375 6.391 1.801 1 98.94 136 LEU B N 1
ATOM 2384 C CA . LEU B 1 136 ? -10.773 5.492 2.779 1 98.94 136 LEU B CA 1
ATOM 2385 C C . LEU B 1 136 ? -9.875 4.465 2.096 1 98.94 136 LEU B C 1
ATOM 2387 O O . LEU B 1 136 ? -8.789 4.156 2.592 1 98.94 136 LEU B O 1
ATOM 2391 N N . LEU B 1 137 ? -10.273 3.93 0.939 1 98.94 137 LEU B N 1
ATOM 2392 C CA . LEU B 1 137 ? -9.453 2.996 0.177 1 98.94 137 LEU B CA 1
ATOM 2393 C C . LEU B 1 137 ? -8.188 3.678 -0.332 1 98.94 137 LEU B C 1
ATOM 2395 O O . LEU B 1 137 ? -7.109 3.084 -0.314 1 98.94 137 LEU B O 1
ATOM 2399 N N . ALA B 1 138 ? -8.32 4.918 -0.738 1 98.81 138 ALA B N 1
ATOM 2400 C CA . ALA B 1 138 ? -7.18 5.691 -1.215 1 98.81 138 ALA B CA 1
ATOM 2401 C C . ALA B 1 138 ? -6.164 5.914 -0.097 1 98.81 138 ALA B C 1
ATOM 2403 O O . ALA B 1 138 ? -4.957 5.895 -0.336 1 98.81 138 ALA B O 1
ATOM 2404 N N . MET B 1 139 ? -6.703 6.121 1.091 1 98.88 139 MET B N 1
ATOM 2405 C CA . MET B 1 139 ? -5.809 6.312 2.229 1 98.88 139 MET B CA 1
ATOM 2406 C C . MET B 1 139 ? -5.109 5.004 2.592 1 98.88 139 MET B C 1
ATOM 2408 O O . MET B 1 139 ? -3.939 5.012 2.984 1 98.88 139 MET B O 1
ATOM 2412 N N . ILE B 1 140 ? -5.828 3.828 2.475 1 98.94 140 ILE B N 1
ATOM 2413 C CA . ILE B 1 140 ? -5.195 2.525 2.668 1 98.94 140 ILE B CA 1
ATOM 2414 C C . ILE B 1 140 ? -4.043 2.361 1.681 1 98.94 140 ILE B C 1
ATOM 2416 O O . ILE B 1 140 ? -2.926 2.012 2.074 1 98.94 140 ILE B O 1
ATOM 2420 N N . GLU B 1 141 ? -4.289 2.66 0.405 1 98.81 141 GLU B N 1
ATOM 2421 C CA . GLU B 1 141 ? -3.283 2.58 -0.649 1 98.81 141 GLU B CA 1
ATOM 2422 C C . GLU B 1 141 ? -2.102 3.5 -0.355 1 98.81 141 GLU B C 1
ATOM 2424 O O . GLU B 1 141 ? -0.945 3.084 -0.45 1 98.81 141 GLU B O 1
ATOM 2429 N N . GLU B 1 142 ? -2.395 4.715 0.004 1 98.81 142 GLU B N 1
ATOM 2430 C CA . GLU B 1 142 ? -1.362 5.719 0.258 1 98.81 142 GLU B CA 1
ATOM 2431 C C . GLU B 1 142 ? -0.435 5.281 1.388 1 98.81 142 GLU B C 1
ATOM 2433 O O . GLU B 1 142 ? 0.789 5.316 1.241 1 98.81 142 GLU B O 1
ATOM 2438 N N . PHE B 1 143 ? -0.988 4.859 2.469 1 98.94 143 PHE B N 1
ATOM 2439 C CA . PHE B 1 143 ? -0.172 4.531 3.631 1 98.94 143 PHE B CA 1
ATOM 2440 C C . PHE B 1 143 ? 0.569 3.217 3.42 1 98.94 143 PHE B C 1
ATOM 2442 O O . PHE B 1 143 ? 1.72 3.072 3.836 1 98.94 143 PHE B O 1
ATOM 2449 N N . ALA B 1 144 ? -0.067 2.244 2.748 1 98.94 144 ALA B N 1
ATOM 2450 C CA . ALA B 1 144 ? 0.632 1.005 2.414 1 98.94 144 ALA B CA 1
ATOM 2451 C C . ALA B 1 144 ? 1.833 1.278 1.514 1 98.94 144 ALA B C 1
ATOM 2453 O O . ALA B 1 144 ? 2.92 0.743 1.739 1 98.94 144 ALA B O 1
ATOM 2454 N N . ARG B 1 145 ? 1.609 2.137 0.514 1 98.94 145 ARG B N 1
ATOM 2455 C CA . ARG B 1 145 ? 2.682 2.459 -0.421 1 98.94 145 ARG B CA 1
ATOM 2456 C C . ARG B 1 145 ? 3.83 3.172 0.287 1 98.94 145 ARG B C 1
ATOM 2458 O O . ARG B 1 145 ? 4.996 2.818 0.102 1 98.94 145 ARG B O 1
ATOM 2465 N N . HIS B 1 146 ? 3.543 4.113 1.104 1 98.94 146 HIS B N 1
ATOM 2466 C CA . HIS B 1 146 ? 4.574 4.844 1.832 1 98.94 146 HIS B CA 1
ATOM 2467 C C . HIS B 1 146 ? 5.262 3.949 2.859 1 98.94 146 HIS B C 1
ATOM 2469 O O . HIS B 1 146 ? 6.457 4.102 3.121 1 98.94 146 HIS B O 1
ATOM 2475 N N . ALA B 1 147 ? 4.48 3.006 3.436 1 98.94 147 ALA B N 1
ATOM 2476 C CA . ALA B 1 147 ? 5.133 2.021 4.293 1 98.94 147 ALA B CA 1
ATOM 2477 C C . ALA B 1 147 ? 6.121 1.171 3.5 1 98.94 147 ALA B C 1
ATOM 2479 O O . ALA B 1 147 ? 7.18 0.799 4.012 1 98.94 147 ALA B O 1
ATOM 2480 N N . GLY B 1 148 ? 5.777 0.835 2.279 1 98.94 148 GLY B N 1
ATOM 2481 C CA . GLY B 1 148 ? 6.727 0.159 1.407 1 98.94 148 GLY B CA 1
ATOM 2482 C C . GLY B 1 148 ? 8.008 0.945 1.194 1 98.94 148 GLY B C 1
ATOM 2483 O O . GLY B 1 148 ? 9.102 0.383 1.252 1 98.94 148 GLY B O 1
ATOM 2484 N N . HIS B 1 149 ? 7.859 2.252 0.938 1 98.94 149 HIS B N 1
ATOM 2485 C CA . HIS B 1 149 ? 9.039 3.104 0.877 1 98.94 149 HIS B CA 1
ATOM 2486 C C . HIS B 1 149 ? 9.883 2.969 2.141 1 98.94 149 HIS B C 1
ATOM 2488 O O . HIS B 1 149 ? 11.094 2.744 2.062 1 98.94 149 HIS B O 1
ATOM 2494 N N . GLY B 1 150 ? 9.195 3.08 3.229 1 98.94 150 GLY B N 1
ATOM 2495 C CA . GLY B 1 150 ? 9.867 3.043 4.516 1 98.94 150 GLY B CA 1
ATOM 2496 C C . GLY B 1 150 ? 10.594 1.735 4.773 1 98.94 150 GLY B C 1
ATOM 2497 O O . GLY B 1 150 ? 11.672 1.724 5.371 1 98.94 150 GLY B O 1
ATOM 2498 N N . ASP B 1 151 ? 10.008 0.633 4.32 1 98.88 151 ASP B N 1
ATOM 2499 C CA . ASP B 1 151 ? 10.617 -0.68 4.5 1 98.88 151 ASP B CA 1
ATOM 2500 C C . ASP B 1 151 ? 12.008 -0.729 3.879 1 98.88 151 ASP B C 1
ATOM 2502 O O . ASP B 1 151 ? 12.969 -1.171 4.52 1 98.88 151 ASP B O 1
ATOM 2506 N N . ILE B 1 152 ? 12.148 -0.3 2.68 1 98.88 152 ILE B N 1
ATOM 2507 C CA . ILE B 1 152 ? 13.414 -0.381 1.958 1 98.88 152 ILE B CA 1
ATOM 2508 C C . ILE B 1 152 ? 14.438 0.562 2.594 1 98.88 152 ILE B C 1
ATOM 2510 O O . ILE B 1 152 ? 15.586 0.186 2.811 1 98.88 152 ILE B O 1
ATOM 2514 N N . LEU B 1 153 ? 14.008 1.768 2.893 1 98.81 153 LEU B N 1
ATOM 2515 C CA . LEU B 1 153 ? 14.906 2.721 3.535 1 98.81 153 LEU B CA 1
ATOM 2516 C C . LEU B 1 153 ? 15.422 2.174 4.863 1 98.81 153 LEU B C 1
ATOM 2518 O O . LEU B 1 153 ? 16.625 2.268 5.156 1 98.81 153 LEU B O 1
ATOM 2522 N N . ARG B 1 154 ? 14.539 1.588 5.574 1 98.5 154 ARG B N 1
ATOM 2523 C CA . ARG B 1 154 ? 14.898 1.041 6.879 1 98.5 154 ARG B CA 1
ATOM 2524 C C . ARG B 1 154 ? 15.914 -0.087 6.742 1 98.5 154 ARG B C 1
ATOM 2526 O O . ARG B 1 154 ? 16.891 -0.139 7.484 1 98.5 154 ARG B O 1
ATOM 2533 N N . GLU B 1 155 ? 15.688 -0.97 5.77 1 98.25 155 GLU B N 1
ATOM 2534 C CA . GLU B 1 155 ? 16.625 -2.059 5.527 1 98.25 155 GLU B CA 1
ATOM 2535 C C . GLU B 1 155 ? 18.016 -1.521 5.195 1 98.25 155 GLU B C 1
ATOM 2537 O O . GLU B 1 155 ? 19.031 -2.053 5.668 1 98.25 155 GLU B O 1
ATOM 2542 N N . GLN B 1 156 ? 18.047 -0.525 4.492 1 98.12 156 GLN B N 1
ATOM 2543 C CA . GLN B 1 156 ? 19.328 0.033 4.051 1 98.12 156 GLN B CA 1
ATOM 2544 C C . GLN B 1 156 ? 20.031 0.745 5.199 1 98.12 156 GLN B C 1
ATOM 2546 O O . GLN B 1 156 ? 21.266 0.668 5.32 1 98.1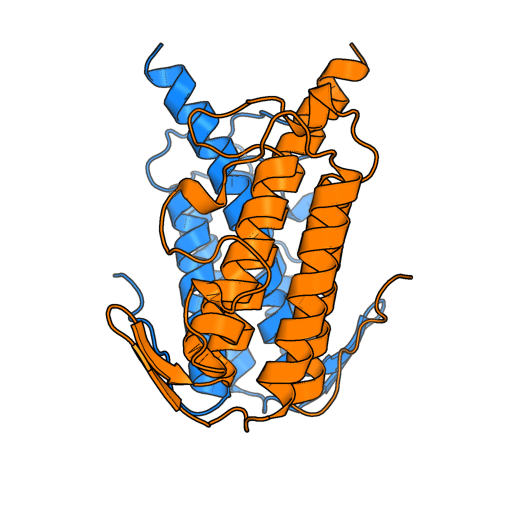2 156 GLN B O 1
ATOM 2551 N N . ILE B 1 157 ? 19.312 1.41 5.996 1 97.94 157 ILE B N 1
ATOM 2552 C CA . ILE B 1 157 ? 19.859 2.088 7.164 1 97.94 157 ILE B CA 1
ATOM 2553 C C . ILE B 1 157 ? 20.422 1.057 8.141 1 97.94 157 ILE B C 1
ATOM 2555 O O . ILE B 1 157 ? 21.531 1.216 8.641 1 97.94 157 ILE B O 1
ATOM 2559 N N . ASP B 1 158 ? 19.672 -0.009 8.383 1 96.44 158 ASP B N 1
ATOM 2560 C CA . ASP B 1 158 ? 20.094 -1.048 9.32 1 96.44 158 ASP B CA 1
ATOM 2561 C C . ASP B 1 158 ? 21.328 -1.79 8.812 1 96.44 158 ASP B C 1
ATOM 2563 O O . ASP B 1 158 ? 22.156 -2.254 9.602 1 96.44 158 ASP B O 1
ATOM 2567 N N . GLN B 1 159 ? 21.391 -1.945 7.551 1 91.88 159 GLN B N 1
ATOM 2568 C CA . GLN B 1 159 ? 22.547 -2.6 6.945 1 91.88 159 GLN B CA 1
ATOM 2569 C C . GLN B 1 159 ? 23.812 -1.782 7.16 1 91.88 159 GLN B C 1
ATOM 2571 O O . GLN B 1 159 ? 24.906 -2.344 7.328 1 91.88 159 GLN B O 1
ATOM 2576 N N . ASN B 1 160 ? 23.734 -0.537 7.156 1 85.12 160 ASN B N 1
ATOM 2577 C CA . ASN B 1 160 ? 24.891 0.344 7.289 1 85.12 160 ASN B CA 1
ATOM 2578 C C . ASN B 1 160 ? 25.344 0.461 8.742 1 85.12 160 ASN B C 1
ATOM 2580 O O . ASN B 1 160 ? 26.453 0.9 9.016 1 85.12 160 ASN B O 1
ATOM 2584 N N . ARG B 1 161 ? 24.531 0.16 9.695 1 77.88 161 ARG B N 1
ATOM 2585 C CA . ARG B 1 161 ? 24.922 0.173 11.102 1 77.88 161 ARG B CA 1
ATOM 2586 C C . ARG B 1 161 ? 25.703 -1.084 11.469 1 77.88 161 ARG B C 1
ATOM 2588 O O . ARG B 1 161 ? 26.516 -1.067 12.398 1 77.88 161 ARG B O 1
ATOM 2595 N N . THR B 1 162 ? 25.438 -2.219 10.836 1 64.19 162 THR B N 1
ATOM 2596 C CA . THR B 1 162 ? 26.125 -3.475 11.117 1 64.19 162 THR B CA 1
ATOM 2597 C C . THR B 1 162 ? 27.453 -3.549 10.367 1 64.19 162 THR B C 1
ATOM 2599 O O . THR B 1 162 ? 28.25 -4.469 10.586 1 64.19 162 THR B O 1
ATOM 2602 N N . ARG B 1 163 ? 27.766 -2.441 9.625 1 50.06 163 ARG B N 1
ATOM 2603 C CA . ARG B 1 163 ? 29.109 -2.398 9.078 1 50.06 163 ARG B CA 1
ATOM 2604 C C . ARG B 1 163 ? 30.031 -1.579 9.969 1 50.06 163 ARG B C 1
ATOM 2606 O O . ARG B 1 163 ? 29.625 -0.568 10.539 1 50.06 163 ARG B O 1
#

Radius of gyration: 19.66 Å; Cα contacts (8 Å, |Δi|>4): 489; chains: 2; bounding box: 51×57×42 Å

InterPro domains:
  IPR007061 Mycothiol-S-transferase [PF04978] (15-159)
  IPR034660 DinB/YfiT-like putative metalloenzymes [G3DSA:1.20.120.450] (4-162)
  IPR034660 DinB/YfiT-like putative metalloenzymes [SSF109854] (14-158)

Secondary structure (DSSP, 8-state):
-PPPP--SS-HHHHHHHHHHHHHHHHHHTTTT--HHHHT---SSSS--HHHHHHHHHHHHIIIIIIIIS---GGGSSS---SSGGGG---TT--HHHHHHHHHHHHHHHHHHHTTS-TT-EEEETTTEEEEHHHHHHHHHHHHHHHHHHHHHHHHHHHHHH--/-PPPP--SS-HHHHHHHHHHHHHHHHHHTTTT--HHHHT---SSSS--HHHHHHHHHHHHIIIIIIIIS---GGGSSS---SSGGGG---TT--HHHHHHHHHHHHHHHHHHHTTS-TT-EEEETTTEEEEHHHHHHHHHHHHHHHHHHHHHHHHHHHHHH--